Protein AF-A0A9P3PH08-F1 (afdb_monomer_lite)

Secondary structure (DSSP, 8-state):
-------EEPPPTT-SS--PEE---SSPPPPPPPPPPHHHHHHHHHHHHHHH-HHHHHHHHHHS-HHHHHHHHHHHHHEEE--SHHHHHHHHHHHHHHHHT--TTS--TT-SGGGG--EEEETT-----HHHHHHHHHHHHHHGGG-TT--EEEE-TTSBPPHHHHHHHHTSTTGGG--EEEEEE------S-GGG-HHHHHHHH-TT--EEEEE-----HHHHHHTTSSTTTTTS-SS-----------------------------PPPP-------------------------------PPP-PPPPP-PPPP----

pLDDT: mean 76.18, std 24.52, range [23.89, 98.69]

Structure (mmCIF, N/CA/C/O backbone):
data_AF-A0A9P3PH08-F1
#
_entry.id   AF-A0A9P3PH08-F1
#
loop_
_atom_site.group_PDB
_atom_site.id
_atom_site.type_symbol
_atom_site.label_atom_id
_atom_site.label_alt_id
_atom_site.label_comp_id
_atom_site.label_asym_id
_atom_site.label_entity_id
_atom_site.label_seq_id
_atom_site.pdbx_PDB_ins_code
_atom_site.Cartn_x
_atom_site.Cartn_y
_atom_site.Cartn_z
_atom_site.occupancy
_atom_site.B_iso_or_equiv
_atom_site.auth_seq_id
_atom_site.auth_comp_id
_atom_site.auth_asym_id
_atom_site.auth_atom_id
_atom_site.pdbx_PDB_model_num
ATOM 1 N N . MET A 1 1 ? -26.377 2.733 41.674 1.00 44.28 1 MET A N 1
ATOM 2 C CA . MET A 1 1 ? -27.626 3.521 41.602 1.00 44.28 1 MET A CA 1
ATOM 3 C C . MET A 1 1 ? -27.276 4.880 41.022 1.00 44.28 1 MET A C 1
ATOM 5 O O . MET A 1 1 ? -26.553 5.614 41.680 1.00 44.28 1 MET A O 1
ATOM 9 N N . SER A 1 2 ? -27.652 5.176 39.772 1.00 53.12 2 SER A N 1
ATOM 10 C CA . SER A 1 2 ? -27.389 6.500 39.189 1.00 53.12 2 SER A CA 1
ATOM 11 C C . SER A 1 2 ? -28.322 7.511 39.847 1.00 53.12 2 SER A C 1
ATOM 13 O O . SER A 1 2 ? -29.537 7.323 39.809 1.00 53.12 2 SER A O 1
ATOM 15 N N . SER A 1 3 ? -27.777 8.556 40.460 1.00 60.69 3 SER A N 1
ATOM 16 C CA . SER A 1 3 ? -28.563 9.666 40.990 1.00 60.69 3 SER A CA 1
ATOM 17 C C . SER A 1 3 ? -29.305 10.347 39.838 1.00 60.69 3 SER A C 1
ATOM 19 O O . SER A 1 3 ? -28.702 10.983 38.978 1.00 60.69 3 SER A O 1
ATOM 21 N N . SER A 1 4 ? -30.626 10.173 39.781 1.00 71.50 4 SER A N 1
ATOM 22 C CA . SER A 1 4 ? -31.485 10.863 38.821 1.00 71.50 4 SER A CA 1
ATOM 23 C C . SER A 1 4 ? -31.442 12.358 39.121 1.00 71.50 4 SER A C 1
ATOM 25 O O . SER A 1 4 ? -32.074 12.835 40.060 1.00 71.50 4 SER A O 1
ATOM 27 N N . GLN A 1 5 ? -30.639 13.096 38.361 1.00 81.25 5 GLN A N 1
ATOM 28 C CA . GLN A 1 5 ? -30.508 14.536 38.520 1.00 81.25 5 GLN A CA 1
ATOM 29 C C . GLN A 1 5 ? -31.825 15.185 38.071 1.00 81.25 5 GLN A C 1
ATOM 31 O O . GLN A 1 5 ? -32.183 15.140 36.895 1.00 81.25 5 GLN A O 1
ATOM 36 N N . SER A 1 6 ? -32.595 15.730 39.014 1.00 83.31 6 SER A N 1
ATOM 37 C CA . SER A 1 6 ? -33.868 16.386 38.716 1.00 83.31 6 SER A CA 1
ATOM 38 C C . SER A 1 6 ? -33.616 17.669 37.924 1.00 83.31 6 SER A C 1
ATOM 40 O O . SER A 1 6 ? -33.035 18.620 38.454 1.00 83.31 6 SER A O 1
ATOM 42 N N . ILE A 1 7 ? -34.056 17.711 36.668 1.00 83.94 7 ILE A N 1
ATOM 43 C CA . ILE A 1 7 ? -33.964 18.912 35.837 1.00 83.94 7 ILE A CA 1
ATOM 44 C C . ILE A 1 7 ? -35.182 19.790 36.140 1.00 83.94 7 ILE A C 1
ATOM 46 O O . ILE A 1 7 ? -36.321 19.438 35.828 1.00 83.94 7 ILE A O 1
ATOM 50 N N . LEU A 1 8 ? -34.938 20.935 36.777 1.00 88.94 8 LEU A N 1
ATOM 51 C CA . LEU A 1 8 ? -35.953 21.952 37.040 1.00 88.94 8 LEU A CA 1
ATOM 52 C C . LEU A 1 8 ? -35.881 23.014 35.944 1.00 88.94 8 LEU A C 1
ATOM 54 O O . LEU A 1 8 ? -34.854 23.674 35.790 1.00 88.94 8 LEU A O 1
ATOM 58 N N . LEU A 1 9 ? -36.973 23.203 35.204 1.00 86.06 9 LEU A N 1
ATOM 59 C CA . LEU A 1 9 ? -37.079 24.321 34.276 1.00 86.06 9 LEU A CA 1
ATOM 60 C C . LEU A 1 9 ? -37.291 25.614 35.064 1.00 86.06 9 LEU A C 1
ATOM 62 O O . LEU A 1 9 ? -38.230 25.727 35.860 1.00 86.06 9 LEU A O 1
ATOM 66 N N . SER A 1 10 ? -36.418 26.590 34.833 1.00 87.31 10 SER A N 1
ATOM 67 C CA . SER A 1 10 ? -36.565 27.942 35.355 1.00 87.31 10 SER A CA 1
ATOM 68 C C . SER A 1 10 ? -37.400 28.806 34.398 1.00 87.31 10 SER A C 1
ATOM 70 O O . SER A 1 10 ? -37.302 28.661 33.175 1.00 87.31 10 SER A O 1
ATOM 72 N N . PRO A 1 11 ? -38.236 29.717 34.927 1.00 86.38 11 PRO A N 1
ATOM 73 C CA . PRO A 1 11 ? -38.956 30.668 34.095 1.00 86.38 11 PRO A CA 1
ATOM 74 C C . PRO A 1 11 ? -37.976 31.638 33.424 1.00 86.38 11 PRO A C 1
ATOM 76 O O . PRO A 1 11 ? -36.900 31.929 33.952 1.00 86.38 11 PRO A O 1
ATOM 79 N N . ARG A 1 12 ? -38.363 32.171 32.259 1.00 83.88 12 ARG A N 1
ATOM 80 C CA . ARG A 1 12 ? -37.579 33.210 31.578 1.00 83.88 12 ARG A CA 1
ATOM 81 C C . ARG A 1 12 ? -37.502 34.478 32.444 1.00 83.88 12 ARG A C 1
ATOM 83 O O . ARG A 1 12 ? -38.463 34.770 33.165 1.00 83.88 12 ARG A O 1
ATOM 90 N N . PRO A 1 13 ? -36.411 35.259 32.352 1.00 84.06 13 PRO A N 1
ATOM 91 C CA . PRO A 1 13 ? -36.332 36.560 33.009 1.00 84.06 13 PRO A CA 1
ATOM 92 C C . PRO A 1 13 ? -37.551 37.422 32.639 1.00 84.06 13 PRO A C 1
ATOM 94 O O . PRO A 1 13 ? -37.938 37.460 31.472 1.00 84.06 13 PRO A O 1
ATOM 97 N N . TYR A 1 14 ? -38.156 38.086 33.631 1.00 86.31 14 TYR A N 1
ATOM 98 C CA . TYR A 1 14 ? -39.344 38.956 33.509 1.00 86.31 14 TYR A CA 1
ATOM 99 C C . TYR A 1 14 ? -40.705 38.273 33.274 1.00 86.31 14 TYR A C 1
ATOM 101 O O . TYR A 1 14 ? -41.688 38.953 32.970 1.00 86.31 14 TYR A O 1
ATOM 109 N N . ALA A 1 15 ? -40.820 36.954 33.457 1.00 83.69 15 ALA A N 1
ATOM 110 C CA . ALA A 1 15 ? -42.130 36.306 33.480 1.00 83.69 15 ALA A CA 1
ATOM 111 C C . ALA A 1 15 ? -42.983 36.852 34.646 1.00 83.69 15 ALA A C 1
ATOM 113 O O . ALA A 1 15 ? -42.588 36.753 35.806 1.00 83.69 15 ALA A O 1
ATOM 114 N N . ARG A 1 16 ? -44.168 37.406 34.342 1.00 83.69 16 ARG A N 1
ATOM 115 C CA . ARG A 1 16 ? -45.109 37.943 35.352 1.00 83.69 16 ARG A CA 1
ATOM 116 C C . ARG A 1 16 ? -45.586 36.891 36.361 1.00 83.69 16 ARG A C 1
ATOM 118 O O . ARG A 1 16 ? -45.989 37.250 37.460 1.00 83.69 16 ARG A O 1
ATOM 125 N N . PHE A 1 17 ? -45.511 35.613 35.994 1.00 77.38 17 PHE A N 1
ATOM 126 C CA . PHE A 1 17 ? -45.807 34.476 36.856 1.00 77.38 17 PHE A CA 1
ATOM 127 C C . PHE A 1 17 ? -44.597 33.542 36.863 1.00 77.38 17 PHE A C 1
ATOM 129 O O . PHE A 1 17 ? -44.165 33.071 35.808 1.00 77.38 17 PHE A O 1
ATOM 136 N N . SER A 1 18 ? -44.028 33.296 38.042 1.00 75.62 18 SER A N 1
ATOM 137 C CA . SER A 1 18 ? -42.892 32.396 38.217 1.00 75.62 18 SER A CA 1
ATOM 138 C C . SER A 1 18 ? -43.380 31.024 38.682 1.00 75.62 18 SER A C 1
ATOM 140 O O . SER A 1 18 ? -44.016 30.880 39.721 1.00 75.62 18 SER A O 1
ATOM 142 N N . GLY A 1 19 ? -43.081 29.994 37.894 1.00 80.44 19 GLY A N 1
ATOM 143 C CA . GLY A 1 19 ? -43.305 28.597 38.254 1.00 80.44 19 GLY A CA 1
ATOM 144 C C . GLY A 1 19 ? -42.057 27.783 37.940 1.00 80.44 19 GLY A C 1
ATOM 145 O O . GLY A 1 19 ? -41.415 28.015 36.916 1.00 80.44 19 GLY A O 1
ATOM 146 N N . LYS A 1 20 ? -41.696 26.850 38.825 1.00 81.12 20 LYS A N 1
ATOM 147 C CA . LYS A 1 20 ? -40.691 25.821 38.533 1.00 81.12 20 LYS A CA 1
ATOM 148 C C . LYS A 1 20 ? -41.433 24.597 38.022 1.00 81.12 20 LYS A C 1
ATOM 150 O O . LYS A 1 20 ? -42.243 24.032 38.751 1.00 81.12 20 LYS A O 1
ATOM 155 N N . LEU A 1 21 ? -41.168 24.202 36.784 1.00 84.12 21 LEU A N 1
ATOM 156 C CA . LEU A 1 21 ? -41.723 22.972 36.229 1.00 84.12 21 LEU A CA 1
ATOM 157 C C . LEU A 1 21 ? -40.676 21.869 36.370 1.00 84.12 21 LEU A C 1
ATOM 159 O O . LEU A 1 21 ? -39.540 22.021 35.914 1.00 84.12 21 LEU A O 1
ATOM 163 N N . LEU A 1 22 ? -41.050 20.772 37.029 1.00 85.88 22 LEU A N 1
ATOM 164 C CA . LEU A 1 22 ? -40.226 19.571 37.066 1.00 85.88 22 LEU A CA 1
ATOM 165 C C . LEU A 1 22 ? -40.338 18.882 35.710 1.00 85.88 22 LEU A C 1
ATOM 167 O O . LEU A 1 22 ? -41.430 18.484 35.304 1.00 85.88 22 LEU A O 1
ATOM 171 N N . LEU A 1 23 ? -39.213 18.740 35.012 1.00 82.62 23 LEU A N 1
ATOM 172 C CA . LEU A 1 23 ? -39.195 18.021 33.750 1.00 82.62 23 LEU A CA 1
ATOM 173 C C . LEU A 1 23 ? -39.172 16.522 34.054 1.00 82.62 23 LEU A C 1
ATOM 175 O O . LEU A 1 23 ? -38.124 15.947 34.343 1.00 82.62 23 LEU A O 1
ATOM 179 N N . LEU A 1 24 ? -40.355 15.908 34.053 1.00 84.25 24 LEU A N 1
ATOM 180 C CA . LEU A 1 24 ? -40.495 14.470 34.232 1.00 84.25 24 LEU A CA 1
ATOM 181 C C . LEU A 1 24 ? -40.203 13.785 32.886 1.00 84.25 24 LEU A C 1
ATOM 183 O O . LEU A 1 24 ? -40.919 14.055 31.917 1.00 84.25 24 LEU A O 1
ATOM 187 N N . PRO A 1 25 ? -39.178 12.923 32.771 1.00 80.12 25 PRO A N 1
ATOM 188 C CA . PRO A 1 25 ? -38.983 12.144 31.557 1.00 80.12 25 PRO A CA 1
ATOM 189 C C . PRO A 1 25 ? -40.195 11.224 31.368 1.00 80.12 25 PRO A C 1
ATOM 191 O O . PRO A 1 25 ? -40.421 10.307 32.152 1.00 80.12 25 PRO A O 1
ATOM 194 N N . LEU A 1 26 ? -40.999 11.501 30.338 1.00 83.81 26 LEU A N 1
ATOM 195 C CA . LEU A 1 26 ? -42.219 10.742 30.032 1.00 83.81 26 LEU A CA 1
ATOM 196 C C . LEU A 1 26 ? -41.917 9.333 29.501 1.00 83.81 26 LEU A C 1
ATOM 198 O O . LEU A 1 26 ? -42.788 8.468 29.507 1.00 83.81 26 LEU A O 1
ATOM 202 N N . LEU A 1 27 ? -40.685 9.109 29.041 1.00 82.12 27 LEU A N 1
ATOM 203 C CA . LEU A 1 27 ? -40.205 7.829 28.542 1.00 82.12 27 LEU A CA 1
ATOM 204 C C . LEU A 1 27 ? -39.151 7.264 29.502 1.00 82.12 27 LEU A C 1
ATOM 206 O O . LEU A 1 27 ? -38.332 8.029 30.024 1.00 82.12 27 LEU A O 1
ATOM 210 N N . PRO A 1 28 ? -39.132 5.936 29.725 1.00 84.06 28 PRO A N 1
ATOM 211 C CA . PRO A 1 28 ? -38.052 5.304 30.467 1.00 84.06 28 PRO A CA 1
ATOM 212 C C . PRO A 1 28 ? -36.716 5.637 29.803 1.00 84.06 28 PRO A C 1
ATOM 214 O O . PRO A 1 28 ? -36.626 5.701 28.575 1.00 84.06 28 PRO A O 1
ATOM 217 N N . ALA A 1 29 ? -35.677 5.839 30.617 1.00 82.12 29 ALA A N 1
ATOM 218 C CA . ALA A 1 29 ? -34.341 6.089 30.095 1.00 82.12 29 ALA A CA 1
ATOM 219 C C . ALA A 1 29 ? -33.977 4.967 29.104 1.00 82.12 29 ALA A C 1
ATOM 221 O O . ALA A 1 29 ? -34.084 3.787 29.471 1.00 82.12 29 ALA A O 1
ATOM 222 N N . PRO A 1 30 ? -33.598 5.298 27.855 1.00 83.38 30 PRO A N 1
ATOM 223 C CA . PRO A 1 30 ? -33.243 4.283 26.880 1.00 83.38 30 PRO A CA 1
ATOM 224 C C . PRO A 1 30 ? -32.105 3.447 27.459 1.00 83.38 30 PRO A C 1
ATOM 226 O O . PRO A 1 30 ? -31.090 3.980 27.913 1.00 83.38 30 PRO A O 1
ATOM 229 N N . LYS A 1 31 ? -32.295 2.123 27.491 1.00 88.19 31 LYS A N 1
ATOM 230 C CA . LYS A 1 31 ? -31.230 1.214 27.916 1.00 88.19 31 LYS A CA 1
ATOM 231 C C . LYS A 1 31 ? -30.055 1.416 26.956 1.00 88.19 31 LYS A C 1
ATOM 233 O O . LYS A 1 31 ? -30.292 1.397 25.745 1.00 88.19 31 LYS A O 1
ATOM 238 N N . PRO A 1 32 ? -28.821 1.607 27.454 1.00 85.38 32 PRO A N 1
ATOM 239 C CA . PRO A 1 32 ? -27.671 1.705 26.570 1.00 85.38 32 PRO A CA 1
ATOM 240 C C . PRO A 1 32 ? -27.626 0.446 25.704 1.00 85.38 32 PRO A C 1
ATOM 242 O O . PRO A 1 32 ? -27.765 -0.672 26.212 1.00 85.38 32 PRO A O 1
ATOM 245 N N . LEU A 1 33 ? -27.496 0.636 24.390 1.00 86.75 33 LEU A N 1
ATOM 246 C CA . LEU A 1 33 ? -27.350 -0.480 23.468 1.00 86.75 33 LEU A CA 1
ATOM 247 C C . LEU A 1 33 ? -26.099 -1.263 23.869 1.00 86.75 33 LEU A C 1
ATOM 249 O O . LEU A 1 33 ? -25.054 -0.676 24.157 1.00 86.75 33 LEU A O 1
ATOM 253 N N . LYS A 1 34 ? -26.212 -2.593 23.911 1.00 90.38 34 LYS A N 1
ATOM 254 C CA . LYS A 1 34 ? -25.038 -3.446 24.099 1.00 90.38 34 LYS A CA 1
ATOM 255 C C . LYS A 1 34 ? -24.097 -3.193 22.925 1.00 90.38 34 LYS A C 1
ATOM 257 O O . LYS A 1 34 ? -24.531 -3.255 21.776 1.00 90.38 34 LYS A O 1
ATOM 262 N N . SER A 1 35 ? -22.837 -2.884 23.212 1.00 91.06 35 SER A N 1
ATOM 263 C CA . SER A 1 35 ? -21.826 -2.718 22.172 1.00 91.06 35 SER A CA 1
ATOM 264 C C . SER A 1 35 ? -21.679 -4.023 21.397 1.00 91.06 35 SER A C 1
ATOM 266 O O . SER A 1 35 ? -21.542 -5.086 22.009 1.00 91.06 35 SER A O 1
ATOM 268 N N . LEU A 1 36 ? -21.702 -3.945 20.067 1.00 94.12 36 LEU A N 1
ATOM 269 C CA . LEU A 1 36 ? -21.363 -5.095 19.233 1.00 94.12 36 LEU A CA 1
ATOM 270 C C . LEU A 1 36 ? -19.884 -5.477 19.446 1.00 94.12 36 LEU A C 1
ATOM 272 O O . LEU A 1 36 ? -19.070 -4.580 19.696 1.00 94.12 36 LEU A O 1
ATOM 276 N N . PRO A 1 37 ? -19.535 -6.772 19.347 1.00 95.81 37 PRO A N 1
ATOM 277 C CA . PRO A 1 37 ? -18.145 -7.227 19.350 1.00 95.81 37 PRO A CA 1
ATOM 278 C C . PRO A 1 37 ? -17.315 -6.587 18.225 1.00 95.81 37 PRO A C 1
ATOM 280 O O . PRO A 1 37 ? -17.855 -6.205 17.182 1.00 95.81 37 PRO A O 1
ATOM 283 N N . SER A 1 38 ? -16.000 -6.476 18.426 1.00 93.69 38 SER A N 1
ATOM 284 C CA . SER A 1 38 ? -15.059 -5.873 17.468 1.00 93.69 38 SER A CA 1
ATOM 285 C C . SER A 1 38 ? -15.034 -6.586 16.121 1.00 93.69 38 SER A C 1
ATOM 287 O O . SER A 1 38 ? -14.859 -5.946 15.088 1.00 93.69 38 SER A O 1
ATOM 289 N N . GLU A 1 39 ? -15.252 -7.896 16.129 1.00 95.94 39 GLU A N 1
ATOM 290 C CA . GLU A 1 39 ? -15.220 -8.765 14.956 1.00 95.94 39 GLU A CA 1
ATOM 291 C C . GLU A 1 39 ? -16.374 -8.405 14.016 1.00 95.94 39 GLU A C 1
ATOM 293 O O . GLU A 1 39 ? -16.174 -8.182 12.824 1.00 95.94 39 GLU A O 1
ATOM 298 N N . ILE A 1 40 ? -17.566 -8.192 14.579 1.00 97.19 40 ILE A N 1
ATOM 299 C CA . ILE A 1 40 ? -18.744 -7.767 13.817 1.00 97.19 40 ILE A CA 1
ATOM 300 C C . ILE A 1 40 ? -18.518 -6.375 13.220 1.00 97.19 40 ILE A C 1
ATOM 302 O O . ILE A 1 40 ? -18.843 -6.131 12.061 1.00 97.19 40 ILE A O 1
ATOM 306 N N . TRP A 1 41 ? -17.907 -5.458 13.977 1.00 96.00 41 TRP A N 1
ATOM 307 C CA . TRP A 1 41 ? -17.550 -4.145 13.437 1.00 96.00 41 TRP A CA 1
ATOM 308 C C . TRP A 1 41 ? -16.515 -4.232 12.319 1.00 96.00 41 TRP A C 1
ATOM 310 O O . TRP A 1 41 ? -16.643 -3.495 11.345 1.00 96.00 41 TRP A O 1
ATOM 320 N N . SER A 1 42 ? -15.525 -5.123 12.418 1.00 96.38 42 SER A N 1
ATOM 321 C CA . SER A 1 42 ? -14.545 -5.312 11.345 1.00 96.38 42 SER A CA 1
ATOM 322 C C . SER A 1 42 ? -15.189 -5.798 10.050 1.00 96.38 42 SER A C 1
ATOM 324 O O . SER A 1 42 ? -14.850 -5.283 8.988 1.00 96.38 42 SER A O 1
ATOM 326 N N . GLU A 1 43 ? -16.168 -6.702 10.132 1.00 97.50 43 GLU A N 1
ATOM 327 C CA . GLU A 1 43 ? -16.901 -7.203 8.966 1.00 97.50 43 GLU A CA 1
ATOM 328 C C . GLU A 1 43 ? -17.759 -6.104 8.335 1.00 97.50 43 GLU A C 1
ATOM 330 O O . GLU A 1 43 ? -17.718 -5.897 7.122 1.00 97.50 43 GLU A O 1
ATOM 335 N N . ILE A 1 44 ? -18.480 -5.338 9.163 1.00 96.88 44 ILE A N 1
ATOM 336 C CA . ILE A 1 44 ? -19.280 -4.196 8.703 1.00 96.88 44 ILE A CA 1
ATOM 337 C C . ILE A 1 44 ? -18.383 -3.158 8.020 1.00 96.88 44 ILE A C 1
ATOM 339 O O . ILE A 1 44 ? -18.704 -2.681 6.934 1.00 96.88 44 ILE A O 1
ATOM 343 N N . ILE A 1 45 ? -17.248 -2.809 8.631 1.00 96.50 45 ILE A N 1
ATOM 344 C CA . ILE A 1 45 ? -16.317 -1.824 8.073 1.00 96.50 45 ILE A CA 1
ATOM 345 C C . ILE A 1 45 ? -15.705 -2.339 6.769 1.00 96.50 45 ILE A C 1
ATOM 347 O O . ILE A 1 45 ? -15.645 -1.586 5.800 1.00 96.50 45 ILE A O 1
ATOM 351 N N . ALA A 1 46 ? -15.284 -3.604 6.714 1.00 96.50 46 ALA A N 1
ATOM 352 C CA . ALA A 1 46 ? -14.752 -4.209 5.498 1.00 96.50 46 ALA A CA 1
ATOM 353 C C . ALA A 1 46 ? -15.781 -4.173 4.358 1.00 96.50 46 ALA A C 1
ATOM 355 O O . ALA A 1 46 ? -15.437 -3.804 3.236 1.00 96.50 46 ALA A O 1
ATOM 356 N N . TYR A 1 47 ? -17.049 -4.469 4.656 1.00 97.19 47 TYR A N 1
ATOM 357 C CA . TYR A 1 47 ? -18.137 -4.374 3.687 1.00 97.19 47 TYR A CA 1
ATOM 358 C C . TYR A 1 47 ? -18.336 -2.941 3.168 1.00 97.19 47 TYR A C 1
ATOM 360 O O . TYR A 1 47 ? -18.437 -2.740 1.960 1.00 97.19 47 TYR A O 1
ATOM 368 N N . VAL A 1 48 ? -18.331 -1.937 4.054 1.00 96.56 48 VAL A N 1
ATOM 369 C CA . VAL A 1 48 ? -18.452 -0.516 3.669 1.00 96.56 48 VAL A CA 1
ATOM 370 C C . VAL A 1 48 ? -17.261 -0.059 2.819 1.00 96.56 48 VAL A C 1
ATOM 372 O O . VAL A 1 48 ? -17.435 0.640 1.823 1.00 96.56 48 VAL A O 1
ATOM 375 N N . LEU A 1 49 ? -16.041 -0.469 3.178 1.00 95.06 49 LEU A N 1
ATOM 376 C CA . LEU A 1 49 ? -14.840 -0.154 2.399 1.00 95.06 49 LEU A CA 1
ATOM 377 C C . LEU A 1 49 ? -14.874 -0.802 1.010 1.00 95.06 49 LEU A C 1
ATOM 379 O O . LEU A 1 49 ? -14.379 -0.201 0.060 1.00 95.06 49 LEU A O 1
ATOM 383 N N . LEU A 1 50 ? -15.463 -1.994 0.888 1.00 94.44 50 LEU A N 1
ATOM 384 C CA . LEU A 1 50 ? -15.637 -2.682 -0.388 1.00 94.44 50 LEU A CA 1
ATOM 385 C C . LEU A 1 50 ? -16.708 -2.015 -1.266 1.00 94.44 50 LEU A C 1
ATOM 387 O O . LEU A 1 50 ? -16.518 -1.920 -2.475 1.00 94.44 50 LEU A O 1
ATOM 391 N N . SER A 1 51 ? -17.817 -1.553 -0.681 1.00 96.25 51 SER A N 1
ATOM 392 C CA . SER A 1 51 ? -18.933 -0.966 -1.434 1.00 96.25 51 SER A CA 1
ATOM 393 C C . SER A 1 51 ? -18.680 0.479 -1.871 1.00 96.25 51 SER A C 1
ATOM 395 O O . SER A 1 51 ? -18.966 0.833 -3.012 1.00 96.25 51 SER A O 1
ATOM 397 N N . GLU A 1 52 ? -18.136 1.317 -0.986 1.00 94.56 52 GLU A N 1
ATOM 398 C CA . GLU A 1 52 ? -17.897 2.745 -1.252 1.00 94.56 52 GLU A CA 1
ATOM 399 C C . GLU A 1 52 ? -16.466 3.035 -1.728 1.00 94.56 52 GLU A C 1
ATOM 401 O O . GLU A 1 52 ? -16.177 4.098 -2.285 1.00 94.56 52 GLU A O 1
ATOM 406 N N . GLY A 1 53 ? -15.552 2.092 -1.508 1.00 91.38 53 GLY A N 1
ATOM 407 C CA . GLY A 1 53 ? -14.129 2.254 -1.752 1.00 91.38 53 GLY A CA 1
ATOM 408 C C . GLY A 1 53 ? -13.401 2.952 -0.591 1.00 91.38 53 GLY A C 1
ATOM 409 O O . GLY A 1 53 ? -13.931 3.860 0.065 1.00 91.38 53 GLY A O 1
ATOM 410 N N . PRO A 1 54 ? -12.119 2.615 -0.357 1.00 90.12 54 PRO A N 1
ATOM 411 C CA . PRO A 1 54 ? -11.364 3.116 0.790 1.00 90.12 54 PRO A CA 1
ATOM 412 C C . PRO A 1 54 ? -11.182 4.638 0.774 1.00 90.12 54 PRO A C 1
ATOM 414 O O . PRO A 1 54 ? -11.112 5.267 1.827 1.00 90.12 54 PRO A O 1
ATOM 417 N N . ARG A 1 55 ? -11.146 5.271 -0.406 1.00 87.81 55 ARG A N 1
ATOM 418 C CA . ARG A 1 55 ? -10.960 6.728 -0.520 1.00 87.81 55 ARG A CA 1
ATOM 419 C C . ARG A 1 55 ? -12.152 7.534 -0.012 1.00 87.81 55 ARG A C 1
ATOM 421 O O . ARG A 1 55 ? -11.935 8.590 0.577 1.00 87.81 55 ARG A O 1
ATOM 428 N N . ALA A 1 56 ? -13.373 7.061 -0.254 1.00 92.50 56 ALA A N 1
ATOM 429 C CA . ALA A 1 56 ? -14.588 7.755 0.159 1.00 92.50 56 ALA A CA 1
ATOM 430 C C . ALA A 1 56 ? -14.896 7.487 1.640 1.00 92.50 56 ALA A C 1
ATOM 432 O O . ALA A 1 56 ? -15.138 8.425 2.402 1.00 92.50 56 ALA A O 1
ATOM 433 N N . ALA A 1 57 ? -14.790 6.224 2.063 1.00 94.31 57 ALA A N 1
ATOM 434 C CA . ALA A 1 57 ? -15.241 5.791 3.382 1.00 94.31 57 ALA A CA 1
ATOM 435 C C . ALA A 1 57 ? -14.207 5.971 4.511 1.00 94.31 57 ALA A C 1
ATOM 437 O O . ALA A 1 57 ? -14.592 6.191 5.662 1.00 94.31 57 ALA A O 1
ATOM 438 N N . ALA A 1 58 ? -12.894 5.927 4.237 1.00 92.62 58 ALA A N 1
ATOM 439 C CA . ALA A 1 58 ? -11.886 5.926 5.307 1.00 92.62 58 ALA A CA 1
ATOM 440 C C . ALA A 1 58 ? -11.922 7.189 6.182 1.00 92.62 58 ALA A C 1
ATOM 442 O O . ALA A 1 58 ? -11.832 7.108 7.404 1.00 92.62 58 ALA A O 1
ATOM 443 N N . GLY A 1 59 ? -12.059 8.370 5.573 1.00 92.38 59 GLY A N 1
ATOM 444 C CA . GLY A 1 59 ? -12.055 9.643 6.300 1.00 92.38 59 GLY A CA 1
ATOM 445 C C . GLY A 1 59 ? -13.166 9.737 7.355 1.00 92.38 59 GLY A C 1
ATOM 446 O O . GLY A 1 59 ? -12.856 9.996 8.521 1.00 92.38 59 GLY A O 1
ATOM 447 N N . PRO A 1 60 ? -14.440 9.530 6.975 1.00 95.94 60 PRO A N 1
ATOM 4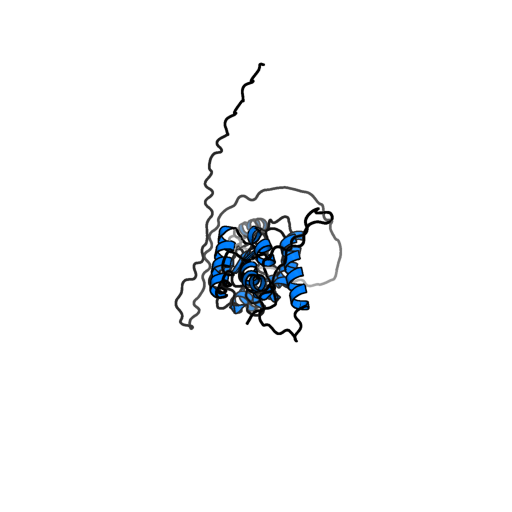48 C CA . PRO A 1 60 ? -15.556 9.471 7.914 1.00 95.94 60 PRO A CA 1
ATOM 449 C C . PRO A 1 60 ? -15.385 8.393 8.990 1.00 95.94 60 PRO A C 1
ATOM 451 O O . PRO A 1 60 ? -15.514 8.710 10.171 1.00 95.94 60 PRO A O 1
ATOM 454 N N . LEU A 1 61 ? -15.023 7.161 8.608 1.00 94.00 61 LEU A N 1
ATOM 455 C CA . LEU A 1 61 ? -14.890 6.030 9.538 1.00 94.00 61 LEU A CA 1
ATOM 456 C C . LEU A 1 61 ? -13.862 6.297 10.643 1.00 94.00 61 LEU A C 1
ATOM 458 O O . LEU A 1 61 ? -14.121 6.044 11.819 1.00 94.00 61 LEU A O 1
ATOM 462 N N . LEU A 1 62 ? -12.717 6.879 10.284 1.00 93.00 62 LEU A N 1
ATOM 463 C CA . LEU A 1 62 ? -11.642 7.171 11.232 1.00 93.00 62 LEU A CA 1
ATOM 464 C C . LEU A 1 62 ? -11.970 8.323 12.200 1.00 93.00 62 LEU A C 1
ATOM 466 O O . LEU A 1 62 ? -11.247 8.493 13.182 1.00 93.00 62 LEU A O 1
ATOM 470 N N . ARG A 1 63 ? -13.034 9.104 11.953 1.00 95.38 63 ARG A N 1
ATOM 471 C CA . ARG A 1 63 ? -13.454 10.253 12.780 1.00 95.38 63 ARG A CA 1
ATOM 472 C C . ARG A 1 63 ? -14.595 9.948 13.756 1.00 95.38 63 ARG A C 1
ATOM 474 O O . ARG A 1 63 ? -14.911 10.819 14.561 1.00 95.38 63 ARG A O 1
ATOM 481 N N . ILE A 1 64 ? -15.205 8.760 13.699 1.00 94.44 64 ILE A N 1
ATOM 482 C CA . ILE A 1 64 ? -16.377 8.413 14.524 1.00 94.44 64 ILE A CA 1
ATOM 483 C C . ILE A 1 64 ? -16.008 8.388 16.011 1.00 94.44 64 ILE A C 1
ATOM 485 O O . ILE A 1 64 ? -16.519 9.175 16.805 1.00 94.44 64 ILE A O 1
ATOM 489 N N . CYS A 1 65 ? -15.123 7.471 16.404 1.00 93.12 65 CYS A N 1
ATOM 490 C CA . CYS A 1 65 ? -14.614 7.362 17.767 1.00 93.12 65 CYS A CA 1
ATOM 491 C C . CYS A 1 65 ? -13.312 6.550 17.790 1.00 93.12 65 CYS A C 1
ATOM 493 O O . CYS A 1 65 ? -13.001 5.835 16.839 1.00 93.12 65 CYS A O 1
ATOM 495 N N . LYS A 1 66 ? -12.571 6.617 18.904 1.00 91.00 66 LYS A N 1
ATOM 496 C CA . LYS A 1 66 ? -11.259 5.963 19.045 1.00 91.00 66 LYS A CA 1
ATOM 497 C C . LYS A 1 66 ? -11.298 4.450 18.776 1.00 91.00 66 LYS A C 1
ATOM 499 O O . LYS A 1 66 ? -10.440 3.949 18.062 1.00 91.00 66 LYS A O 1
ATOM 504 N N . GLY A 1 67 ? -12.297 3.741 19.308 1.00 90.50 67 GLY A N 1
ATOM 505 C CA . GLY A 1 67 ? -12.427 2.293 19.098 1.00 90.50 67 GLY A CA 1
ATOM 506 C C . GLY A 1 67 ? -12.691 1.930 17.634 1.00 90.50 67 GLY A C 1
ATOM 507 O O . GLY A 1 67 ? -12.134 0.966 17.124 1.00 90.50 67 GLY A O 1
ATOM 508 N N . PHE A 1 68 ? -13.467 2.752 16.919 1.00 91.69 68 PHE A N 1
ATOM 509 C CA . PHE A 1 68 ? -13.660 2.584 15.477 1.00 91.69 68 PHE A CA 1
ATOM 510 C C . PHE A 1 68 ? -12.373 2.835 14.705 1.00 91.69 68 PHE A C 1
ATOM 512 O O . PHE A 1 68 ? -12.070 2.085 13.786 1.00 91.69 68 PHE A O 1
ATOM 519 N N . THR A 1 69 ? -11.597 3.851 15.087 1.00 92.25 69 THR A N 1
ATOM 520 C CA . THR A 1 69 ? -10.285 4.099 14.486 1.00 92.25 69 THR A CA 1
ATOM 521 C C . THR A 1 69 ? -9.377 2.876 14.640 1.00 92.25 69 THR A C 1
ATOM 523 O O . THR A 1 69 ? -8.745 2.476 13.671 1.00 92.25 69 THR A O 1
ATOM 526 N N . GLU A 1 70 ? -9.340 2.246 15.816 1.00 91.50 70 GLU A N 1
ATOM 527 C CA . GLU A 1 70 ? -8.502 1.065 16.076 1.00 91.50 70 GLU A CA 1
ATOM 528 C C . GLU A 1 70 ? -8.875 -0.143 15.195 1.00 91.50 70 GLU A C 1
ATOM 530 O O . GLU A 1 70 ? -7.984 -0.858 14.741 1.00 91.50 70 GLU A O 1
ATOM 535 N N . ILE A 1 71 ? -10.164 -0.334 14.891 1.00 93.81 71 ILE A N 1
ATOM 536 C CA . ILE A 1 71 ? -10.652 -1.434 14.038 1.00 93.81 71 ILE A CA 1
ATOM 537 C C . ILE A 1 71 ? -10.529 -1.092 12.544 1.00 93.81 71 ILE A C 1
ATOM 539 O O . ILE A 1 71 ? -10.124 -1.927 11.737 1.00 93.81 71 ILE A O 1
ATOM 543 N N . ALA A 1 72 ? -10.878 0.136 12.156 1.00 94.50 72 ALA A N 1
ATOM 544 C CA . ALA A 1 72 ? -10.953 0.546 10.757 1.00 94.50 72 ALA A CA 1
ATOM 545 C C . ALA A 1 72 ? -9.576 0.755 10.126 1.00 94.50 72 ALA A C 1
ATOM 547 O O . ALA A 1 72 ? -9.391 0.494 8.941 1.00 94.50 72 ALA A O 1
ATOM 548 N N . LEU A 1 73 ? -8.606 1.254 10.890 1.00 92.56 73 LEU A N 1
ATOM 549 C CA . LEU A 1 73 ? -7.334 1.696 10.333 1.00 92.56 73 LEU A CA 1
ATOM 550 C C . LEU A 1 73 ? -6.511 0.541 9.717 1.00 92.56 73 LEU A C 1
ATOM 552 O O . LEU A 1 73 ? -6.053 0.719 8.588 1.00 92.56 73 LEU A O 1
ATOM 556 N N . PRO A 1 74 ? -6.413 -0.660 10.325 1.00 94.56 74 PRO A N 1
ATOM 557 C CA . PRO A 1 74 ? -5.834 -1.829 9.659 1.00 94.56 74 PRO A CA 1
ATOM 558 C C . PRO A 1 74 ? -6.523 -2.181 8.335 1.00 94.56 74 PRO A C 1
ATOM 560 O O . PRO A 1 74 ? -5.845 -2.449 7.348 1.00 94.56 74 PRO A O 1
ATOM 563 N N . LEU A 1 75 ? -7.859 -2.126 8.287 1.00 95.75 75 LEU A N 1
ATOM 564 C CA . LEU A 1 75 ? -8.641 -2.455 7.089 1.00 95.75 75 LEU A CA 1
ATOM 565 C C . LEU A 1 75 ? -8.434 -1.428 5.969 1.00 95.75 75 LEU A C 1
ATOM 567 O O . LEU A 1 75 ? -8.298 -1.796 4.807 1.00 95.75 75 LEU A O 1
ATOM 571 N N . VAL A 1 76 ? -8.342 -0.142 6.317 1.00 94.69 76 VAL A N 1
ATOM 572 C CA . VAL A 1 76 ? -8.068 0.945 5.363 1.00 94.69 76 VAL A CA 1
ATOM 573 C C . VAL A 1 76 ? -6.673 0.817 4.746 1.00 94.69 76 VAL A C 1
ATOM 575 O O . VAL A 1 76 ? -6.495 1.132 3.572 1.00 94.69 76 VAL A O 1
ATOM 578 N N . TYR A 1 77 ? -5.681 0.379 5.524 1.00 95.38 77 TYR A N 1
ATOM 579 C CA . TYR A 1 77 ? -4.303 0.216 5.053 1.00 95.38 77 TYR A CA 1
ATOM 580 C C . TYR A 1 77 ? -4.022 -1.157 4.428 1.00 95.38 77 TYR A C 1
ATOM 582 O O . TYR A 1 77 ? -2.966 -1.321 3.823 1.00 95.38 77 TYR A O 1
ATOM 590 N N . ALA A 1 78 ? -4.941 -2.123 4.535 1.00 96.50 78 ALA A N 1
ATOM 591 C CA . ALA A 1 78 ? -4.748 -3.478 4.021 1.00 96.50 78 ALA A CA 1
ATOM 592 C C . ALA A 1 78 ? -4.521 -3.516 2.504 1.00 96.50 78 ALA A C 1
ATOM 594 O O . ALA A 1 78 ? -3.646 -4.248 2.038 1.00 96.50 78 ALA A O 1
ATOM 595 N N . ALA A 1 79 ? -5.263 -2.699 1.752 1.00 96.19 79 ALA A N 1
ATOM 596 C CA . ALA A 1 79 ? -5.156 -2.589 0.302 1.00 96.19 79 ALA A CA 1
ATOM 597 C C . ALA A 1 79 ? -4.998 -1.123 -0.118 1.00 96.19 79 ALA A C 1
ATOM 599 O O . ALA A 1 79 ? -5.920 -0.317 0.015 1.00 96.19 79 ALA A O 1
ATOM 600 N N . VAL A 1 80 ? -3.810 -0.768 -0.613 1.00 96.56 80 VAL A N 1
ATOM 601 C CA . VAL A 1 80 ? -3.442 0.614 -0.932 1.00 96.56 80 VAL A CA 1
ATOM 602 C C . VAL A 1 80 ? -3.257 0.782 -2.439 1.00 96.56 80 VAL A C 1
ATOM 604 O O . VAL A 1 80 ? -2.358 0.188 -3.027 1.00 96.56 80 VAL A O 1
ATOM 607 N N . GLU A 1 81 ? -4.065 1.656 -3.044 1.00 96.75 81 GLU A N 1
ATOM 608 C CA . GLU A 1 81 ? -3.958 2.048 -4.458 1.00 96.75 81 GLU A CA 1
ATOM 609 C C . GLU A 1 81 ? -3.373 3.462 -4.611 1.00 96.75 81 GLU A C 1
ATOM 611 O O . GLU A 1 81 ? -3.984 4.451 -4.171 1.00 96.75 81 GLU A O 1
ATOM 616 N N . LEU A 1 82 ? -2.234 3.587 -5.303 1.00 97.31 82 LEU A N 1
ATOM 617 C CA . LEU A 1 82 ? -1.490 4.849 -5.442 1.00 97.31 82 LEU A CA 1
ATOM 618 C C . LEU A 1 82 ? -1.296 5.219 -6.927 1.00 97.31 82 LEU A C 1
ATOM 620 O O . LEU A 1 82 ? -0.304 4.839 -7.541 1.00 97.31 82 LEU A O 1
ATOM 624 N N . PRO A 1 83 ? -2.212 6.008 -7.523 1.00 96.81 83 PRO A N 1
ATOM 625 C CA . PRO A 1 83 ? -2.237 6.286 -8.961 1.00 96.81 83 PRO A CA 1
ATOM 626 C C . PRO A 1 83 ? -1.221 7.352 -9.382 1.00 96.81 83 PRO A C 1
ATOM 628 O O . PRO A 1 83 ? -1.053 7.621 -10.566 1.00 96.81 83 PRO A O 1
ATOM 631 N N . THR A 1 84 ? -0.570 8.020 -8.426 1.00 97.75 84 THR A N 1
ATOM 632 C CA . THR A 1 84 ? 0.391 9.090 -8.712 1.00 97.75 84 THR A CA 1
ATOM 633 C C . THR A 1 84 ? 1.674 8.902 -7.919 1.00 97.75 84 THR A C 1
ATOM 635 O O . THR A 1 84 ? 1.652 8.483 -6.756 1.00 97.75 84 THR A O 1
ATOM 638 N N . ILE A 1 85 ? 2.795 9.313 -8.510 1.00 97.94 85 ILE A N 1
ATOM 639 C CA . ILE A 1 85 ? 4.100 9.293 -7.841 1.00 97.94 85 ILE A CA 1
ATOM 640 C C . ILE A 1 85 ? 4.106 10.142 -6.559 1.00 97.94 85 ILE A C 1
ATOM 642 O O . ILE A 1 85 ? 4.638 9.724 -5.536 1.00 97.94 85 ILE A O 1
ATOM 646 N N . VAL A 1 86 ? 3.406 11.282 -6.563 1.00 98.06 86 VAL A N 1
ATOM 647 C CA . VAL A 1 86 ? 3.285 12.170 -5.395 1.00 98.06 86 VAL A CA 1
ATOM 648 C C . VAL A 1 86 ? 2.525 11.487 -4.254 1.00 98.06 86 VAL A C 1
ATOM 650 O O . VAL A 1 86 ? 2.873 11.658 -3.085 1.00 98.06 86 VAL A O 1
ATOM 653 N N . SER A 1 87 ? 1.481 10.705 -4.560 1.00 97.25 87 SER A N 1
ATOM 654 C CA . SER A 1 87 ? 0.781 9.917 -3.537 1.00 97.25 87 SER A CA 1
ATOM 655 C C . SER A 1 87 ? 1.658 8.807 -2.960 1.00 97.25 87 SER A C 1
ATOM 657 O O . SER A 1 87 ? 1.614 8.594 -1.750 1.00 97.25 87 SER A O 1
ATOM 659 N N . LEU A 1 88 ? 2.489 8.167 -3.792 1.00 98.19 88 LEU A N 1
ATOM 660 C CA . LEU A 1 88 ? 3.446 7.148 -3.362 1.00 98.19 88 LEU A CA 1
ATOM 661 C C . LEU A 1 88 ? 4.522 7.724 -2.438 1.00 98.19 88 LEU A C 1
ATOM 663 O O . LEU A 1 88 ? 4.784 7.169 -1.373 1.00 98.19 88 LEU A O 1
ATOM 667 N N . GLU A 1 89 ? 5.080 8.881 -2.786 1.00 98.25 89 GLU A N 1
ATOM 668 C CA . GLU A 1 89 ? 6.058 9.578 -1.952 1.00 98.25 89 GLU A CA 1
ATOM 669 C C . GLU A 1 89 ? 5.463 9.990 -0.598 1.00 98.25 89 GLU A C 1
ATOM 671 O O . GLU A 1 89 ? 6.022 9.683 0.454 1.00 98.25 89 GLU A O 1
ATOM 676 N N . LYS A 1 90 ? 4.280 10.623 -0.597 1.00 97.62 90 LYS A N 1
ATOM 677 C CA . LYS A 1 90 ? 3.580 10.995 0.645 1.00 97.62 90 LYS A CA 1
ATOM 678 C C . LYS A 1 90 ? 3.260 9.777 1.504 1.00 97.62 90 LYS A C 1
ATOM 680 O O . LYS A 1 90 ? 3.310 9.862 2.730 1.00 97.62 90 LYS A O 1
ATOM 685 N N . PHE A 1 91 ? 2.898 8.662 0.876 1.00 97.06 91 PHE A N 1
ATOM 686 C CA . PHE A 1 91 ? 2.646 7.408 1.569 1.00 97.06 91 PHE A CA 1
ATOM 687 C C . PHE A 1 91 ? 3.920 6.886 2.240 1.00 97.06 91 PHE A C 1
ATOM 689 O O . PHE A 1 91 ? 3.913 6.672 3.452 1.00 97.06 91 PHE A O 1
ATOM 696 N N . GLN A 1 92 ? 5.029 6.800 1.502 1.00 97.75 92 GLN A N 1
ATOM 697 C CA . GLN A 1 92 ? 6.330 6.391 2.036 1.00 97.75 92 GLN A CA 1
ATOM 698 C C . GLN A 1 92 ? 6.780 7.287 3.197 1.00 97.75 92 GLN A C 1
ATOM 700 O O . GLN A 1 92 ? 7.145 6.775 4.255 1.00 97.75 92 GLN A O 1
ATOM 705 N N . GLN A 1 93 ? 6.687 8.611 3.051 1.00 97.19 93 GLN A N 1
ATOM 706 C CA . GLN A 1 93 ? 7.047 9.560 4.108 1.00 97.19 93 GLN A CA 1
ATOM 707 C C . GLN A 1 93 ? 6.191 9.363 5.365 1.00 97.19 93 GLN A C 1
ATOM 709 O O . GLN A 1 93 ? 6.710 9.381 6.479 1.00 97.19 93 GLN A O 1
ATOM 714 N N . ARG A 1 94 ? 4.880 9.137 5.211 1.00 94.62 94 ARG A N 1
ATOM 715 C CA . ARG A 1 94 ? 3.979 8.871 6.343 1.00 94.62 94 ARG A CA 1
ATOM 716 C C . ARG A 1 94 ? 4.328 7.577 7.062 1.00 94.62 94 ARG A C 1
ATOM 718 O O . ARG A 1 94 ? 4.347 7.582 8.290 1.00 94.62 94 ARG A O 1
ATOM 725 N N . LEU A 1 95 ? 4.604 6.501 6.324 1.00 94.69 95 LEU A N 1
ATOM 726 C CA . LEU A 1 95 ? 5.030 5.238 6.925 1.00 94.69 95 LEU A CA 1
ATOM 727 C C . LEU A 1 95 ? 6.349 5.411 7.673 1.00 94.69 95 LEU A C 1
ATOM 729 O O . LEU A 1 95 ? 6.457 4.987 8.815 1.00 94.69 95 LEU A O 1
ATOM 733 N N . HIS A 1 96 ? 7.308 6.114 7.075 1.00 94.75 96 HIS A N 1
ATOM 734 C CA . HIS A 1 96 ? 8.598 6.373 7.699 1.00 94.75 96 HIS A CA 1
ATOM 735 C C . HIS A 1 96 ? 8.469 7.190 8.992 1.00 94.75 96 HIS A C 1
ATOM 737 O O . HIS A 1 96 ? 9.040 6.826 10.014 1.00 94.75 96 HIS A O 1
ATOM 743 N N . LEU A 1 97 ? 7.669 8.262 8.984 1.00 92.12 97 LEU A N 1
ATOM 744 C CA . LEU A 1 97 ? 7.399 9.059 10.184 1.00 92.12 97 LEU A CA 1
ATOM 745 C C . LEU A 1 97 ? 6.665 8.258 11.264 1.00 92.12 97 LEU A C 1
ATOM 747 O O . LEU A 1 97 ? 6.876 8.497 12.451 1.00 92.12 97 LEU A O 1
ATOM 751 N N . ALA A 1 98 ? 5.777 7.347 10.870 1.00 89.44 98 ALA A N 1
ATOM 752 C CA . ALA A 1 98 ? 5.082 6.484 11.813 1.00 89.44 98 ALA A CA 1
ATOM 753 C C . ALA A 1 98 ? 6.032 5.447 1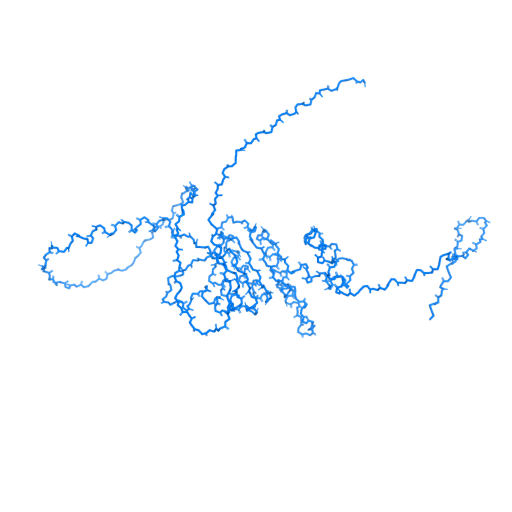2.430 1.00 89.44 98 ALA A C 1
ATOM 755 O O . ALA A 1 98 ? 5.980 5.245 13.640 1.00 89.44 98 ALA A O 1
ATOM 756 N N . GLU A 1 99 ? 6.935 4.878 11.631 1.00 88.69 99 GLU A N 1
ATOM 757 C CA . GLU A 1 99 ? 7.979 3.957 12.089 1.00 88.69 99 GLU A CA 1
ATOM 758 C C . GLU A 1 99 ? 8.961 4.655 13.042 1.00 88.69 99 GLU A C 1
ATOM 760 O O . GLU A 1 99 ? 9.270 4.133 14.102 1.00 88.69 99 GLU A O 1
ATOM 765 N N . GLN A 1 100 ? 9.384 5.889 12.745 1.00 88.19 100 GLN A N 1
ATOM 766 C CA . GLN A 1 100 ? 10.250 6.664 13.648 1.00 88.19 100 GLN A CA 1
ATOM 767 C C . GLN A 1 100 ? 9.583 6.993 14.990 1.00 88.19 100 GLN A C 1
ATOM 769 O O . GLN A 1 100 ? 10.247 7.060 16.022 1.00 88.19 100 GLN A O 1
ATOM 774 N N . LYS A 1 101 ? 8.268 7.241 14.981 1.00 83.94 101 LYS A N 1
ATOM 775 C CA . LYS A 1 101 ? 7.481 7.512 16.197 1.00 83.94 101 LYS A CA 1
ATOM 776 C C . LYS A 1 101 ? 7.155 6.246 16.982 1.00 83.94 101 LYS A C 1
ATOM 778 O O . LYS A 1 101 ? 6.612 6.346 18.086 1.00 83.94 101 LYS A O 1
ATOM 783 N N . TRP A 1 102 ? 7.439 5.077 16.419 1.00 77.88 102 TRP A N 1
ATOM 784 C CA . TRP A 1 102 ? 7.268 3.806 17.090 1.00 77.88 102 TRP A CA 1
ATOM 785 C C . TRP A 1 102 ? 8.359 3.656 18.156 1.00 77.88 102 TRP A C 1
ATOM 787 O O . TRP A 1 102 ? 9.465 3.188 17.910 1.00 77.88 102 TRP A O 1
ATOM 797 N N . ASP A 1 103 ? 8.053 4.133 19.362 1.00 65.25 103 ASP A N 1
ATOM 798 C CA . ASP A 1 103 ? 8.931 3.999 20.518 1.00 65.25 103 ASP A CA 1
ATOM 799 C C . ASP A 1 103 ? 8.887 2.556 21.046 1.00 65.25 103 ASP A C 1
ATOM 801 O O . ASP A 1 103 ? 7.815 1.999 21.305 1.00 65.25 103 ASP A O 1
ATOM 805 N N . SER A 1 104 ? 10.070 1.985 21.269 1.00 61.31 104 SER A N 1
ATOM 806 C CA . SER A 1 104 ? 10.321 0.671 21.872 1.00 61.31 104 SER A CA 1
ATOM 807 C C . SER A 1 104 ? 9.594 0.408 23.202 1.00 61.31 104 SER A C 1
ATOM 809 O O . SER A 1 104 ? 9.491 -0.752 23.611 1.00 61.31 104 SER A O 1
ATOM 811 N N . ILE A 1 105 ? 9.087 1.456 23.867 1.00 62.97 105 ILE A N 1
ATOM 812 C CA . ILE A 1 105 ? 8.315 1.397 25.119 1.00 62.97 105 ILE A CA 1
ATOM 813 C C . ILE A 1 105 ? 6.807 1.205 24.860 1.00 62.97 105 ILE A C 1
ATOM 815 O O . ILE A 1 105 ? 6.112 0.588 25.666 1.00 62.97 105 ILE A O 1
ATOM 819 N N . ARG A 1 106 ? 6.276 1.654 23.715 1.00 56.78 106 ARG A N 1
ATOM 820 C CA . ARG A 1 106 ? 4.852 1.522 23.342 1.00 56.78 106 ARG A CA 1
ATOM 821 C C . ARG A 1 106 ? 4.627 0.318 22.428 1.00 56.78 106 ARG A C 1
ATOM 823 O O . ARG A 1 106 ? 3.984 0.441 21.385 1.00 56.78 106 ARG A O 1
ATOM 830 N N . ARG A 1 107 ? 5.155 -0.843 22.846 1.00 53.84 107 ARG A N 1
ATOM 831 C CA . ARG A 1 107 ? 5.090 -2.158 22.173 1.00 53.84 107 ARG A CA 1
ATOM 832 C C . ARG A 1 107 ? 3.664 -2.696 22.048 1.00 53.84 107 ARG A C 1
ATOM 834 O O . ARG A 1 107 ? 3.346 -3.760 22.564 1.00 53.84 107 ARG A O 1
ATOM 841 N N . ILE A 1 108 ? 2.792 -1.984 21.354 1.00 60.28 108 ILE A N 1
ATOM 842 C CA . ILE A 1 108 ? 1.646 -2.619 20.729 1.00 60.28 108 ILE A CA 1
ATOM 843 C C . ILE A 1 108 ? 2.217 -3.163 19.417 1.00 60.28 108 ILE A C 1
ATOM 845 O O . ILE A 1 108 ? 2.433 -2.372 18.491 1.00 60.28 108 ILE A O 1
ATOM 849 N N . PRO A 1 109 ? 2.588 -4.460 19.335 1.00 48.38 109 PRO A N 1
ATOM 850 C CA . PRO A 1 109 ? 2.842 -5.070 18.037 1.00 48.38 109 PRO A CA 1
ATOM 851 C C . PRO A 1 109 ? 1.634 -4.726 17.161 1.00 48.38 109 PRO A C 1
ATOM 853 O O . PRO A 1 109 ? 0.511 -4.744 17.653 1.00 48.38 109 PRO A O 1
ATOM 856 N N . TYR A 1 110 ? 1.870 -4.322 15.912 1.00 55.25 110 TYR A N 1
ATOM 857 C CA . TYR A 1 110 ? 0.847 -3.832 14.971 1.00 55.25 110 TYR A CA 1
ATOM 858 C C . TYR A 1 110 ? 0.428 -2.358 15.084 1.00 55.25 110 TYR A C 1
ATOM 860 O O . TYR A 1 110 ? -0.551 -2.002 14.457 1.00 55.25 110 TYR A O 1
ATOM 868 N N . SER A 1 111 ? 1.134 -1.471 15.792 1.00 64.62 111 SER A N 1
ATOM 869 C CA . SER A 1 111 ? 0.780 -0.033 15.803 1.00 64.62 111 SER A CA 1
ATOM 870 C C . SER A 1 111 ? 1.366 0.800 14.652 1.00 64.62 111 SER A C 1
ATOM 872 O O . SER A 1 111 ? 1.009 1.971 14.506 1.00 64.62 111 SER A O 1
ATOM 874 N N . ALA A 1 112 ? 2.247 0.223 13.829 1.00 83.00 112 ALA A N 1
ATOM 875 C CA . ALA A 1 112 ? 2.842 0.908 12.685 1.00 83.00 112 ALA A CA 1
ATOM 876 C C . ALA A 1 112 ? 2.027 0.644 11.402 1.00 83.00 112 ALA A C 1
ATOM 878 O O . ALA A 1 112 ? 1.847 -0.520 11.030 1.00 83.00 112 ALA A O 1
ATOM 879 N N . PRO A 1 113 ? 1.589 1.689 10.674 1.00 88.25 113 PRO A N 1
ATOM 880 C CA . PRO A 1 113 ? 0.724 1.546 9.507 1.00 88.25 113 PRO A CA 1
ATOM 881 C C . PRO A 1 113 ? 1.318 0.716 8.375 1.00 88.25 113 PRO A C 1
ATOM 883 O O . PRO A 1 113 ? 0.574 0.090 7.628 1.00 88.25 113 PRO A O 1
ATOM 886 N N . GLY A 1 114 ? 2.647 0.648 8.281 1.00 92.50 114 GLY A N 1
ATOM 887 C CA . GLY A 1 114 ? 3.323 -0.169 7.279 1.00 92.50 114 GLY A CA 1
ATOM 888 C C . GLY A 1 114 ? 3.089 -1.669 7.466 1.00 92.50 114 GLY A C 1
ATOM 889 O O . GLY A 1 114 ? 3.002 -2.409 6.491 1.00 92.50 114 GLY A O 1
ATOM 890 N N . ARG A 1 115 ? 2.876 -2.126 8.709 1.00 93.06 115 ARG A N 1
ATOM 891 C CA . ARG A 1 115 ? 2.621 -3.542 9.018 1.00 93.06 115 ARG A CA 1
ATOM 892 C C . ARG A 1 115 ? 1.223 -4.013 8.622 1.00 93.06 115 ARG A C 1
ATOM 894 O O . ARG A 1 115 ? 1.008 -5.217 8.541 1.00 93.06 115 ARG A O 1
ATOM 901 N N . TRP A 1 116 ? 0.283 -3.099 8.394 1.00 94.75 116 TRP A N 1
ATOM 902 C CA . TRP A 1 116 ? -1.056 -3.454 7.923 1.00 94.75 116 TRP A CA 1
ATOM 903 C C . TRP A 1 116 ? -1.137 -3.582 6.406 1.00 94.75 116 TRP A C 1
ATOM 905 O O . TRP A 1 116 ? -2.097 -4.164 5.919 1.00 94.75 116 TRP A O 1
ATOM 915 N N . VAL A 1 117 ? -0.142 -3.085 5.666 1.00 97.19 117 VAL A N 1
ATOM 916 C CA . VAL A 1 117 ? -0.133 -3.128 4.201 1.00 97.19 117 VAL A CA 1
ATOM 917 C C . VAL A 1 117 ? 0.073 -4.561 3.725 1.00 97.19 117 VAL A C 1
ATOM 919 O O . VAL A 1 117 ? 1.142 -5.138 3.924 1.00 97.19 117 VAL A O 1
ATOM 922 N N . GLN A 1 118 ? -0.950 -5.120 3.078 1.00 97.81 118 GLN A N 1
ATOM 923 C CA . GLN A 1 118 ? -0.920 -6.465 2.497 1.00 97.81 118 GLN A CA 1
ATOM 924 C C . GLN A 1 118 ? -0.926 -6.419 0.972 1.00 97.81 118 GLN A C 1
ATOM 926 O O . GLN A 1 118 ? -0.244 -7.216 0.335 1.00 97.81 118 GLN A O 1
ATOM 931 N N . THR A 1 119 ? -1.660 -5.472 0.391 1.00 98.25 119 THR A N 1
ATOM 932 C CA . THR A 1 119 ? -1.735 -5.257 -1.055 1.00 98.25 119 THR A CA 1
ATOM 933 C C . THR A 1 119 ? -1.293 -3.838 -1.383 1.00 98.25 119 THR A C 1
ATOM 935 O O . THR A 1 119 ? -1.826 -2.875 -0.827 1.00 98.25 119 THR A O 1
ATOM 938 N N . LEU A 1 120 ? -0.327 -3.713 -2.290 1.00 98.44 120 LEU A N 1
ATOM 939 C CA . LEU A 1 120 ? 0.128 -2.439 -2.836 1.00 98.44 120 LEU A CA 1
ATOM 940 C C . LEU A 1 120 ? -0.067 -2.451 -4.351 1.00 98.44 120 LEU A C 1
ATOM 942 O O . LEU A 1 120 ? 0.631 -3.172 -5.061 1.00 98.44 120 LEU A O 1
ATOM 946 N N . ASP A 1 121 ? -1.009 -1.643 -4.829 1.00 98.19 121 ASP A N 1
ATOM 947 C CA . ASP A 1 121 ? -1.327 -1.526 -6.249 1.00 98.19 121 ASP A CA 1
ATOM 948 C C . ASP A 1 121 ? -0.827 -0.189 -6.817 1.00 98.19 121 ASP A C 1
ATOM 950 O O . ASP A 1 121 ? -1.263 0.907 -6.434 1.00 98.19 121 ASP A O 1
ATOM 954 N N . LEU A 1 122 ? 0.117 -0.313 -7.746 1.00 98.38 122 LEU A N 1
ATOM 955 C CA . LEU A 1 122 ? 0.785 0.753 -8.486 1.00 98.38 122 LEU A CA 1
ATOM 956 C C . LEU A 1 122 ? 0.528 0.634 -10.001 1.00 98.38 122 LEU A C 1
ATOM 958 O O . LEU A 1 122 ? 1.149 1.354 -10.782 1.00 98.38 122 LEU A O 1
ATOM 962 N N . SER A 1 123 ? -0.385 -0.244 -10.434 1.00 97.75 123 SER A N 1
ATOM 963 C CA . SER A 1 123 ? -0.720 -0.477 -11.851 1.00 97.75 123 SER A CA 1
ATOM 964 C C . SER A 1 123 ? -1.217 0.782 -12.566 1.00 97.75 123 SER A C 1
ATOM 966 O O . SER A 1 123 ? -0.919 1.013 -13.736 1.00 97.75 123 SER A O 1
ATOM 968 N N . ARG A 1 124 ? -1.940 1.647 -11.847 1.00 97.31 124 ARG A N 1
ATOM 969 C CA . ARG A 1 124 ? -2.508 2.897 -12.377 1.00 97.31 124 ARG A CA 1
ATOM 970 C C . ARG A 1 124 ? -1.519 4.061 -12.419 1.00 97.31 124 ARG A C 1
ATOM 972 O O . ARG A 1 124 ? -1.905 5.167 -12.797 1.00 97.31 124 ARG A O 1
ATOM 979 N N . LEU A 1 125 ? -0.276 3.859 -11.987 1.00 97.69 125 LEU A N 1
ATOM 980 C CA . LEU A 1 125 ? 0.723 4.919 -11.969 1.00 97.69 125 LEU A CA 1
ATOM 981 C C . LEU A 1 125 ? 1.189 5.194 -13.403 1.00 97.69 125 LEU A C 1
ATOM 983 O O . LEU A 1 125 ? 1.776 4.333 -14.051 1.00 97.69 125 LEU A O 1
ATOM 987 N N . ALA A 1 126 ? 0.894 6.388 -13.918 1.00 96.81 126 ALA A N 1
ATOM 988 C CA . ALA A 1 126 ? 1.255 6.765 -15.282 1.00 96.81 126 ALA A CA 1
ATOM 989 C C . ALA A 1 126 ? 2.767 6.995 -15.420 1.00 96.81 126 ALA A C 1
ATOM 991 O O . ALA A 1 126 ? 3.359 7.726 -14.618 1.00 96.81 126 ALA A O 1
ATOM 992 N N . PHE A 1 127 ? 3.361 6.412 -16.463 1.00 96.88 127 PHE A N 1
ATOM 993 C CA . PHE A 1 127 ? 4.751 6.638 -16.844 1.00 96.88 127 PHE A CA 1
ATOM 994 C C . PHE A 1 127 ? 4.876 7.934 -17.648 1.00 96.88 127 PHE A C 1
ATOM 996 O O . PHE A 1 127 ? 4.301 8.064 -18.728 1.00 96.88 127 PHE A O 1
ATOM 1003 N N . THR A 1 128 ? 5.623 8.900 -17.119 1.00 97.25 128 THR A N 1
ATOM 1004 C CA . THR A 1 128 ? 5.864 10.198 -17.767 1.00 97.25 128 THR A CA 1
ATOM 1005 C C . THR A 1 128 ? 7.276 10.330 -18.328 1.00 97.25 128 THR A C 1
ATOM 1007 O O . THR A 1 128 ? 7.505 11.166 -19.199 1.00 97.25 128 THR A O 1
ATOM 1010 N N . GLY A 1 129 ? 8.225 9.513 -17.862 1.00 95.62 129 GLY A N 1
ATOM 1011 C CA . GLY A 1 129 ? 9.592 9.494 -18.371 1.00 95.62 129 GLY A CA 1
ATOM 1012 C C . GLY A 1 129 ? 10.614 8.929 -17.385 1.00 95.62 129 GLY A C 1
ATOM 1013 O O . GLY A 1 129 ? 10.301 8.562 -16.252 1.00 95.62 129 GLY A O 1
ATOM 1014 N N . GLN A 1 130 ? 11.877 8.908 -17.813 1.00 95.88 130 GLN A N 1
ATOM 1015 C CA . GLN A 1 130 ? 12.966 8.254 -17.078 1.00 95.88 130 GLN A CA 1
ATOM 1016 C C . GLN A 1 130 ? 13.278 8.893 -15.719 1.00 95.88 130 GLN A C 1
ATOM 1018 O O . GLN A 1 130 ? 13.541 8.189 -14.748 1.00 95.88 130 GLN A O 1
ATOM 1023 N N . ALA A 1 131 ? 13.189 10.222 -15.601 1.00 97.00 131 ALA A N 1
ATOM 1024 C CA . ALA A 1 131 ? 13.402 10.899 -14.319 1.00 97.00 131 ALA A CA 1
ATOM 1025 C C . ALA A 1 131 ? 12.391 10.439 -13.250 1.00 97.00 131 ALA A C 1
ATOM 1027 O O . ALA A 1 131 ? 12.759 10.205 -12.098 1.00 97.00 131 ALA A O 1
ATOM 1028 N N . GLN A 1 132 ? 11.128 10.244 -13.648 1.00 97.06 132 GLN A N 1
ATOM 1029 C CA . GLN A 1 132 ? 10.089 9.709 -12.770 1.00 97.06 132 GLN A CA 1
ATOM 1030 C C . GLN A 1 132 ? 10.364 8.243 -12.417 1.00 97.06 132 GLN A C 1
ATOM 1032 O O . GLN A 1 132 ? 10.153 7.856 -11.272 1.00 97.06 132 GLN A O 1
ATOM 1037 N N . ALA A 1 133 ? 10.868 7.441 -13.360 1.00 96.62 133 ALA A N 1
ATOM 1038 C CA . ALA A 1 133 ? 11.231 6.048 -13.103 1.00 96.62 133 ALA A CA 1
ATOM 1039 C C . ALA A 1 133 ? 12.344 5.919 -12.050 1.00 96.62 133 ALA A C 1
ATOM 1041 O O . ALA A 1 133 ? 12.223 5.121 -11.123 1.00 96.62 133 ALA A O 1
ATOM 1042 N N . LEU A 1 134 ? 13.373 6.771 -12.115 1.00 97.50 134 LEU A N 1
ATOM 1043 C CA . LEU A 1 134 ? 14.429 6.824 -11.096 1.00 97.50 134 LEU A CA 1
ATOM 1044 C C . LEU A 1 134 ? 13.894 7.254 -9.722 1.00 97.50 134 LEU A C 1
ATOM 1046 O O . LEU A 1 134 ? 14.300 6.711 -8.691 1.00 97.50 134 LEU A O 1
ATOM 1050 N N . GLN A 1 135 ? 12.975 8.224 -9.690 1.00 98.12 135 GLN A N 1
ATOM 1051 C CA . GLN A 1 135 ? 12.318 8.644 -8.451 1.00 98.12 135 GLN A CA 1
ATOM 1052 C C . GLN A 1 135 ? 11.473 7.508 -7.861 1.00 98.12 135 GLN A C 1
ATOM 1054 O O . GLN A 1 135 ? 11.559 7.234 -6.665 1.00 98.12 135 GLN A O 1
ATOM 1059 N N . PHE A 1 136 ? 10.686 6.839 -8.699 1.00 98.25 136 PHE A N 1
ATOM 1060 C CA . PHE A 1 136 ? 9.855 5.698 -8.338 1.00 98.25 136 PHE A CA 1
ATOM 1061 C C . PHE A 1 136 ? 10.689 4.569 -7.723 1.00 98.25 136 PHE A C 1
ATOM 1063 O O . PHE A 1 136 ? 10.401 4.135 -6.608 1.00 98.25 136 PHE A O 1
ATOM 1070 N N . ASP A 1 137 ? 11.783 4.185 -8.379 1.00 98.00 137 ASP A N 1
ATOM 1071 C CA . ASP A 1 137 ? 12.730 3.180 -7.891 1.00 98.00 137 ASP A CA 1
ATOM 1072 C C . ASP A 1 137 ? 13.336 3.544 -6.520 1.00 98.00 137 ASP A C 1
ATOM 1074 O O . ASP A 1 137 ? 13.378 2.724 -5.596 1.00 98.00 137 ASP A O 1
ATOM 1078 N N . SER A 1 138 ? 13.739 4.808 -6.349 1.00 98.31 138 SER A N 1
ATOM 1079 C CA . SER A 1 138 ? 14.270 5.331 -5.083 1.00 98.31 138 SER A CA 1
ATOM 1080 C C . SER A 1 138 ? 13.236 5.284 -3.953 1.00 98.31 138 SER A C 1
ATOM 1082 O O . SER A 1 138 ? 13.574 4.946 -2.814 1.00 98.31 138 SER A O 1
ATOM 1084 N N . ILE A 1 139 ? 11.967 5.589 -4.250 1.00 98.62 139 ILE A N 1
ATOM 1085 C CA . ILE A 1 139 ? 10.878 5.509 -3.271 1.00 98.62 139 ILE A CA 1
ATOM 1086 C C . ILE A 1 139 ? 10.615 4.051 -2.888 1.00 98.62 139 ILE A C 1
ATOM 1088 O O . ILE A 1 139 ? 10.534 3.759 -1.696 1.00 98.62 139 ILE A O 1
ATOM 1092 N N . LEU A 1 140 ? 10.534 3.134 -3.858 1.00 98.38 140 LEU A N 1
ATOM 1093 C CA . LEU A 1 140 ? 10.289 1.713 -3.595 1.00 98.38 140 LEU A CA 1
ATOM 1094 C C . LEU A 1 140 ? 11.391 1.069 -2.756 1.00 98.38 140 LEU A C 1
ATOM 1096 O O . LEU A 1 140 ?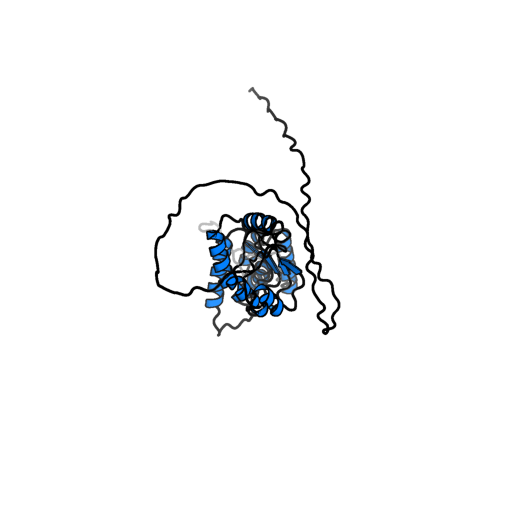 11.092 0.392 -1.774 1.00 98.38 140 LEU A O 1
ATOM 1100 N N . THR A 1 141 ? 12.654 1.370 -3.064 1.00 98.38 141 THR A N 1
ATOM 1101 C CA . THR A 1 141 ? 13.811 0.893 -2.287 1.00 98.38 141 THR A CA 1
ATOM 1102 C C . THR A 1 141 ? 13.692 1.267 -0.802 1.00 98.38 141 THR A C 1
ATOM 1104 O O . THR A 1 141 ? 14.045 0.481 0.073 1.00 98.38 141 THR A O 1
ATOM 1107 N N . LYS A 1 142 ? 13.152 2.455 -0.495 1.00 98.12 142 LYS A N 1
ATOM 1108 C CA . LYS A 1 142 ? 12.917 2.922 0.885 1.00 98.12 142 LYS A CA 1
ATOM 1109 C C . LYS A 1 142 ? 11.602 2.423 1.482 1.00 98.12 142 LYS A C 1
ATOM 1111 O O . LYS A 1 142 ? 11.460 2.406 2.702 1.00 98.12 142 LYS A O 1
ATOM 1116 N N . LEU A 1 143 ? 10.624 2.099 0.642 1.00 98.19 143 LEU A N 1
ATOM 1117 C CA . LEU A 1 143 ? 9.290 1.685 1.055 1.00 98.19 143 LEU A CA 1
ATOM 1118 C C . LEU A 1 143 ? 9.258 0.214 1.471 1.00 98.19 143 LEU A C 1
ATOM 1120 O O . LEU A 1 143 ? 8.643 -0.088 2.488 1.00 98.19 143 LEU A O 1
ATOM 1124 N N . PHE A 1 144 ? 9.906 -0.688 0.727 1.00 98.06 144 PHE A N 1
ATOM 1125 C CA . PHE A 1 144 ? 9.800 -2.133 0.967 1.00 98.06 144 PHE A CA 1
ATOM 1126 C C . PHE A 1 144 ? 10.184 -2.584 2.383 1.00 98.06 144 PHE A C 1
ATOM 1128 O O . PHE A 1 144 ? 9.423 -3.366 2.959 1.00 98.06 144 PHE A O 1
ATOM 1135 N N . PRO A 1 145 ? 11.251 -2.055 3.015 1.00 97.06 145 PRO A N 1
ATOM 1136 C CA . PRO A 1 145 ? 11.553 -2.381 4.409 1.00 97.06 145 PRO A CA 1
ATOM 1137 C C . PRO A 1 145 ? 10.450 -1.969 5.400 1.00 97.06 145 PRO A C 1
ATOM 1139 O O . PRO A 1 145 ? 10.359 -2.536 6.483 1.00 97.06 145 PRO A O 1
ATOM 1142 N N . LEU A 1 146 ? 9.598 -1.001 5.041 1.00 96.38 146 LEU A N 1
ATOM 1143 C CA . LEU A 1 146 ? 8.507 -0.500 5.885 1.00 96.38 146 LEU A CA 1
ATOM 1144 C C . LEU A 1 146 ? 7.211 -1.320 5.752 1.00 96.38 146 LEU A C 1
ATOM 1146 O O . LEU A 1 146 ? 6.270 -1.068 6.501 1.00 96.38 146 LEU A O 1
ATOM 1150 N N . VAL A 1 147 ? 7.128 -2.278 4.818 1.00 97.38 147 VAL A N 1
ATOM 1151 C CA . VAL A 1 147 ? 5.910 -3.071 4.539 1.00 97.38 147 VAL A CA 1
ATOM 1152 C C . VAL A 1 147 ? 6.149 -4.588 4.662 1.00 97.38 147 VAL A C 1
ATOM 1154 O O . VAL A 1 147 ? 6.037 -5.338 3.689 1.00 97.38 147 VAL A O 1
ATOM 1157 N N . PRO A 1 148 ? 6.444 -5.094 5.874 1.00 96.19 148 PRO A N 1
ATOM 1158 C CA . PRO A 1 148 ? 6.884 -6.479 6.075 1.00 96.19 148 PRO A CA 1
ATOM 1159 C C . PRO A 1 148 ? 5.786 -7.549 5.921 1.00 96.19 148 PRO A C 1
ATOM 1161 O O . PRO A 1 148 ? 6.045 -8.746 6.036 1.00 96.19 148 PRO A O 1
ATOM 1164 N N . PHE A 1 149 ? 4.530 -7.146 5.709 1.00 96.94 149 PHE A N 1
ATOM 1165 C CA . PHE A 1 149 ? 3.395 -8.051 5.480 1.00 96.94 149 PHE A CA 1
ATOM 1166 C C . PHE A 1 149 ? 2.837 -7.947 4.057 1.00 96.94 149 PHE A C 1
ATOM 1168 O O . PHE A 1 149 ? 1.760 -8.473 3.787 1.00 96.94 149 PHE A O 1
ATOM 1175 N N . LEU A 1 150 ? 3.582 -7.311 3.146 1.00 98.25 150 LEU A N 1
ATOM 1176 C CA . LEU A 1 150 ? 3.204 -7.198 1.744 1.00 98.25 150 LEU A CA 1
ATOM 1177 C C . LEU A 1 150 ? 3.099 -8.590 1.105 1.00 98.25 150 LEU A C 1
ATOM 1179 O O . LEU A 1 150 ? 4.116 -9.267 0.918 1.00 98.25 150 LEU A O 1
ATOM 1183 N N . ALA A 1 151 ? 1.869 -8.974 0.772 1.00 98.50 151 ALA A N 1
ATOM 1184 C CA . ALA A 1 151 ? 1.494 -10.241 0.160 1.00 98.50 151 ALA A CA 1
ATOM 1185 C C . ALA A 1 151 ? 1.257 -10.117 -1.351 1.00 98.50 151 ALA A C 1
ATOM 1187 O O . ALA A 1 151 ? 1.590 -11.043 -2.087 1.00 98.50 151 ALA A O 1
ATOM 1188 N N . ARG A 1 152 ? 0.734 -8.980 -1.827 1.00 98.69 152 ARG A N 1
ATOM 1189 C CA . ARG A 1 152 ? 0.507 -8.711 -3.253 1.00 98.69 152 ARG A CA 1
ATOM 1190 C C . ARG A 1 152 ? 1.091 -7.361 -3.649 1.00 98.69 152 ARG A C 1
ATOM 1192 O O . ARG A 1 152 ? 0.789 -6.344 -3.023 1.00 98.69 152 ARG A O 1
ATOM 1199 N N . LEU A 1 153 ? 1.910 -7.361 -4.692 1.00 98.62 153 LEU A N 1
ATOM 1200 C CA . LEU A 1 153 ? 2.449 -6.162 -5.322 1.00 98.62 153 LEU A CA 1
ATOM 1201 C C . LEU A 1 153 ? 2.092 -6.189 -6.806 1.00 98.62 153 LEU A C 1
ATOM 1203 O O . LEU A 1 153 ? 2.528 -7.090 -7.518 1.00 98.62 153 LEU A O 1
ATOM 1207 N N . THR A 1 154 ? 1.346 -5.185 -7.254 1.00 98.56 154 THR A N 1
ATOM 1208 C CA . THR A 1 154 ? 1.003 -5.005 -8.668 1.00 98.56 154 THR A CA 1
ATOM 1209 C C . THR A 1 154 ? 1.601 -3.693 -9.149 1.00 98.56 154 THR A C 1
ATOM 1211 O O . THR A 1 154 ? 1.464 -2.656 -8.494 1.00 98.56 154 THR A O 1
ATOM 1214 N N . MET A 1 155 ? 2.289 -3.722 -10.286 1.00 97.81 155 MET A N 1
ATOM 1215 C CA . MET A 1 155 ? 2.999 -2.572 -10.834 1.00 97.81 155 MET A CA 1
ATOM 1216 C C . MET A 1 155 ? 2.649 -2.311 -12.296 1.00 97.81 155 MET A C 1
ATOM 1218 O O . MET A 1 155 ? 2.203 -3.194 -13.019 1.00 97.81 155 MET A O 1
ATOM 1222 N N . ASN A 1 156 ? 2.855 -1.070 -12.740 1.00 96.94 156 ASN A N 1
ATOM 1223 C CA . ASN A 1 156 ? 2.814 -0.750 -14.162 1.00 96.94 156 ASN A CA 1
ATOM 1224 C C . ASN A 1 156 ? 4.132 -1.212 -14.822 1.00 96.94 156 ASN A C 1
ATOM 1226 O O . ASN A 1 156 ? 5.189 -0.699 -14.439 1.00 96.94 156 ASN A O 1
ATOM 1230 N N . PRO A 1 157 ? 4.093 -2.092 -15.841 1.00 96.25 157 PRO A N 1
ATOM 1231 C CA . PRO A 1 157 ? 5.297 -2.654 -16.464 1.00 96.25 157 PRO A CA 1
ATOM 1232 C C . PRO A 1 157 ? 6.146 -1.650 -17.246 1.00 96.25 157 PRO A C 1
ATOM 1234 O O . PRO A 1 157 ? 7.286 -1.938 -17.609 1.00 96.25 157 PRO A O 1
ATOM 1237 N N . SER A 1 158 ? 5.623 -0.443 -17.469 1.00 95.88 158 SER A N 1
ATOM 1238 C CA . SER A 1 158 ? 6.398 0.676 -18.013 1.00 95.88 158 SER A CA 1
ATOM 1239 C C . SER A 1 158 ? 7.541 1.103 -17.077 1.00 95.88 158 SER A C 1
ATOM 1241 O O . SER A 1 158 ? 8.489 1.746 -17.524 1.00 95.88 158 SER A O 1
ATOM 1243 N N . PHE A 1 159 ? 7.471 0.769 -15.782 1.00 96.75 159 PHE A N 1
ATOM 1244 C CA . PHE A 1 159 ? 8.544 1.022 -14.822 1.00 96.75 159 PHE A CA 1
ATOM 1245 C C . PHE A 1 159 ? 9.488 -0.172 -14.732 1.00 96.75 159 PHE A C 1
ATOM 1247 O O . PHE A 1 159 ? 9.125 -1.231 -14.226 1.00 96.75 159 PHE A O 1
ATOM 1254 N N . VAL A 1 160 ? 10.732 0.035 -15.159 1.00 96.06 160 VAL A N 1
ATOM 1255 C CA . VAL A 1 160 ? 11.815 -0.930 -14.955 1.00 96.06 160 VAL A CA 1
ATOM 1256 C C . VAL A 1 160 ? 12.327 -0.805 -13.522 1.00 96.06 160 VAL A C 1
ATOM 1258 O O . VAL A 1 160 ? 12.805 0.258 -13.122 1.00 96.06 160 VAL A O 1
ATOM 1261 N N . LEU A 1 161 ? 12.248 -1.886 -12.749 1.00 96.44 161 LEU A N 1
ATOM 1262 C CA . LEU A 1 161 ? 12.828 -1.939 -11.412 1.00 96.44 161 LEU A CA 1
ATOM 1263 C C . LEU A 1 161 ? 14.347 -2.064 -11.479 1.00 96.44 161 LEU A C 1
ATOM 1265 O O . LEU A 1 161 ? 14.897 -2.897 -12.205 1.00 96.44 161 LEU A O 1
ATOM 1269 N N . SER A 1 162 ? 15.044 -1.271 -10.665 1.00 96.50 162 SER A N 1
ATOM 1270 C CA . SER A 1 162 ? 16.478 -1.451 -10.488 1.00 96.50 162 SER A CA 1
ATOM 1271 C C . SER A 1 162 ? 16.777 -2.674 -9.628 1.00 96.50 162 SER A C 1
ATOM 1273 O O . SER A 1 162 ? 15.961 -3.157 -8.837 1.00 96.50 162 SER A O 1
ATOM 1275 N N . ARG A 1 163 ? 18.036 -3.114 -9.696 1.00 95.81 163 ARG A N 1
ATOM 1276 C CA . ARG A 1 163 ? 18.557 -4.172 -8.824 1.00 95.81 163 ARG A CA 1
ATOM 1277 C C . ARG A 1 163 ? 18.400 -3.836 -7.339 1.00 95.81 163 ARG A C 1
ATOM 1279 O O . ARG A 1 163 ? 18.174 -4.736 -6.544 1.00 95.81 163 ARG A O 1
ATOM 1286 N N . ARG A 1 164 ? 18.496 -2.551 -6.966 1.00 96.94 164 ARG A N 1
ATOM 1287 C CA . ARG A 1 164 ? 18.383 -2.107 -5.566 1.00 96.94 164 ARG A CA 1
ATOM 1288 C C . ARG A 1 164 ? 16.958 -2.241 -5.050 1.00 96.94 164 ARG A C 1
ATOM 1290 O O . ARG A 1 164 ? 16.775 -2.716 -3.938 1.00 96.94 164 ARG A O 1
ATOM 1297 N N . ALA A 1 165 ? 15.967 -1.862 -5.855 1.00 97.88 165 ALA A N 1
ATOM 1298 C CA . ALA A 1 165 ? 14.568 -2.019 -5.480 1.00 97.88 165 ALA A CA 1
ATOM 1299 C C . ALA A 1 165 ? 14.178 -3.502 -5.394 1.00 97.88 165 ALA A C 1
ATOM 1301 O O . ALA A 1 165 ? 13.515 -3.898 -4.439 1.00 97.88 165 ALA A O 1
ATOM 1302 N N . MET A 1 166 ? 14.647 -4.331 -6.333 1.00 97.50 166 MET A N 1
ATOM 1303 C CA . MET A 1 166 ? 14.437 -5.785 -6.307 1.00 97.50 166 MET A CA 1
ATOM 1304 C C . MET A 1 166 ? 15.085 -6.449 -5.086 1.00 97.50 166 MET A C 1
ATOM 1306 O O . MET A 1 166 ? 14.433 -7.236 -4.404 1.00 97.50 166 MET A O 1
ATOM 1310 N N . ALA A 1 167 ? 16.333 -6.093 -4.766 1.00 97.00 167 ALA A N 1
ATOM 1311 C CA . ALA A 1 167 ? 17.008 -6.575 -3.562 1.00 97.00 167 ALA A CA 1
ATOM 1312 C C . ALA A 1 167 ? 16.272 -6.119 -2.294 1.00 97.00 167 ALA A C 1
ATOM 1314 O O . ALA A 1 167 ? 15.955 -6.942 -1.446 1.00 97.00 167 ALA A O 1
ATOM 1315 N N . ALA A 1 168 ? 15.884 -4.842 -2.203 1.00 98.12 168 ALA A N 1
ATOM 1316 C CA . ALA A 1 168 ? 15.103 -4.329 -1.076 1.00 98.12 168 ALA A CA 1
ATOM 1317 C C . ALA A 1 168 ? 13.744 -5.031 -0.927 1.00 98.12 168 ALA A C 1
ATOM 1319 O O . ALA A 1 168 ? 13.264 -5.203 0.193 1.00 98.12 168 ALA A O 1
ATOM 1320 N N . LEU A 1 169 ? 13.123 -5.457 -2.033 1.00 98.12 169 LEU A N 1
ATOM 1321 C CA . LEU A 1 169 ? 11.938 -6.304 -1.989 1.00 98.12 169 LEU A CA 1
ATOM 1322 C C . LEU A 1 169 ? 12.304 -7.683 -1.429 1.00 98.12 169 LEU A C 1
ATOM 1324 O O . LEU A 1 169 ? 11.690 -8.112 -0.460 1.00 98.12 169 LEU A O 1
ATOM 1328 N N . GLY A 1 170 ? 13.305 -8.367 -1.978 1.00 97.56 170 GLY A N 1
ATOM 1329 C CA . GLY A 1 170 ? 13.664 -9.730 -1.571 1.00 97.56 170 GLY A CA 1
ATOM 1330 C C . GLY A 1 170 ? 14.259 -9.854 -0.168 1.00 97.56 170 GLY A C 1
ATOM 1331 O O . GLY A 1 170 ? 14.082 -10.884 0.470 1.00 97.56 170 GLY A O 1
ATOM 1332 N N . GLU A 1 171 ? 14.945 -8.833 0.332 1.00 97.31 171 GLU A N 1
ATOM 1333 C CA . GLU A 1 171 ? 15.656 -8.855 1.620 1.00 97.31 171 GLU A CA 1
ATOM 1334 C C . GLU A 1 171 ? 14.826 -8.297 2.785 1.00 97.31 171 GLU A C 1
ATOM 1336 O O . GLU A 1 171 ? 15.268 -8.322 3.935 1.00 97.31 171 GLU A O 1
ATOM 1341 N N . ARG A 1 172 ? 13.616 -7.785 2.522 1.00 96.56 172 ARG A N 1
ATOM 1342 C CA . ARG A 1 172 ? 12.761 -7.216 3.573 1.00 96.56 172 ARG A CA 1
ATOM 1343 C C . ARG A 1 172 ? 12.349 -8.262 4.612 1.00 96.56 172 ARG A C 1
ATOM 1345 O O . ARG A 1 172 ? 12.142 -9.439 4.304 1.00 96.56 172 ARG A O 1
ATOM 1352 N N . GLU A 1 173 ? 12.100 -7.801 5.837 1.00 94.81 173 GLU A N 1
ATOM 1353 C CA . GLU A 1 173 ? 11.472 -8.637 6.860 1.00 94.81 173 GLU A CA 1
ATOM 1354 C C . GLU A 1 173 ? 10.115 -9.140 6.345 1.00 94.81 173 GLU A C 1
ATOM 1356 O O . GLU A 1 173 ? 9.284 -8.364 5.884 1.00 94.81 173 GLU A O 1
ATOM 1361 N N . GLY A 1 174 ? 9.886 -10.452 6.395 1.00 95.25 174 GLY A N 1
ATOM 1362 C CA . GLY A 1 174 ? 8.644 -11.039 5.900 1.00 95.25 174 GLY A CA 1
ATOM 1363 C C . GLY A 1 174 ? 8.545 -11.160 4.377 1.00 95.25 174 GLY A C 1
ATOM 1364 O O . GLY A 1 174 ? 7.437 -11.348 3.881 1.00 95.25 174 GLY A O 1
ATOM 1365 N N . ALA A 1 175 ? 9.663 -11.141 3.639 1.00 97.50 175 ALA A N 1
ATOM 1366 C CA . ALA A 1 175 ? 9.694 -11.477 2.209 1.00 97.50 175 ALA A CA 1
ATOM 1367 C C . ALA A 1 175 ? 8.970 -12.798 1.879 1.00 97.50 175 ALA A C 1
ATOM 1369 O O . ALA A 1 175 ? 8.280 -12.886 0.865 1.00 97.50 175 ALA A O 1
ATOM 1370 N N . VAL A 1 176 ? 9.018 -13.771 2.795 1.00 97.69 176 VAL A N 1
ATOM 1371 C CA . VAL A 1 176 ? 8.291 -15.049 2.708 1.00 97.69 176 VAL A CA 1
ATOM 1372 C C . VAL A 1 176 ? 6.771 -14.906 2.595 1.00 97.69 176 VAL A C 1
ATOM 1374 O O . VAL A 1 176 ? 6.112 -15.846 2.180 1.00 97.69 176 VAL A O 1
ATOM 1377 N N . LYS A 1 177 ? 6.188 -13.763 2.971 1.00 97.75 177 LYS A N 1
ATOM 1378 C CA . LYS A 1 177 ? 4.740 -13.522 2.878 1.00 97.75 177 LYS A CA 1
ATOM 1379 C C . LYS A 1 177 ? 4.299 -13.057 1.495 1.00 97.75 177 LYS A C 1
ATOM 1381 O O . LYS A 1 177 ? 3.094 -12.979 1.272 1.00 97.75 177 LYS A O 1
ATOM 1386 N N . LEU A 1 178 ? 5.235 -12.727 0.600 1.00 98.50 178 LEU A N 1
ATOM 1387 C CA . LEU A 1 178 ? 4.906 -12.351 -0.770 1.00 98.50 178 LEU A CA 1
ATOM 1388 C C . LEU A 1 178 ? 4.308 -13.553 -1.498 1.00 98.50 178 LEU A C 1
ATOM 1390 O O . LEU A 1 178 ? 4.949 -14.597 -1.580 1.00 98.50 178 LEU A O 1
ATOM 1394 N N . ARG A 1 179 ? 3.101 -13.380 -2.028 1.00 98.50 179 ARG A N 1
ATOM 1395 C CA . ARG A 1 179 ? 2.359 -14.398 -2.776 1.00 98.50 179 ARG A CA 1
ATOM 1396 C C . ARG A 1 179 ? 2.167 -14.023 -4.232 1.00 98.50 179 ARG A C 1
ATOM 1398 O O . ARG A 1 179 ? 2.216 -14.901 -5.078 1.00 98.50 179 ARG A O 1
ATOM 1405 N N . ALA A 1 180 ? 1.982 -12.741 -4.527 1.00 98.56 180 ALA A N 1
ATOM 1406 C CA . ALA A 1 180 ? 1.729 -12.280 -5.883 1.00 98.56 180 ALA A CA 1
ATOM 1407 C C . ALA A 1 180 ? 2.598 -11.075 -6.239 1.00 98.56 180 ALA A C 1
ATOM 1409 O O . ALA A 1 180 ? 2.700 -10.114 -5.467 1.00 98.56 180 ALA A O 1
ATOM 1410 N N . LEU A 1 181 ? 3.229 -11.154 -7.406 1.00 98.31 181 LEU A N 1
ATOM 1411 C CA . LEU A 1 181 ? 4.198 -10.185 -7.897 1.00 98.31 181 LEU A CA 1
ATOM 1412 C C . LEU A 1 181 ? 3.931 -9.951 -9.389 1.00 98.31 181 LEU A C 1
ATOM 1414 O O . LEU A 1 181 ? 4.333 -10.745 -10.234 1.00 98.31 181 LEU A O 1
ATOM 1418 N N . GLU A 1 182 ? 3.192 -8.886 -9.694 1.00 98.38 182 GLU A N 1
ATOM 1419 C CA . GLU A 1 182 ? 2.610 -8.647 -11.018 1.00 98.38 182 GLU A CA 1
ATOM 1420 C C . GLU A 1 182 ? 3.175 -7.401 -11.706 1.00 98.38 182 GLU A C 1
ATOM 1422 O O . GLU A 1 182 ? 3.420 -6.376 -11.057 1.00 98.38 182 GLU A O 1
ATOM 1427 N N . GLY A 1 183 ? 3.312 -7.462 -13.035 1.00 96.62 183 GLY A N 1
ATOM 1428 C CA . GLY A 1 183 ? 3.745 -6.329 -13.851 1.00 96.62 183 GLY A CA 1
ATOM 1429 C C . GLY A 1 183 ? 5.201 -5.921 -13.623 1.00 96.62 183 GLY A C 1
ATOM 1430 O O . GLY A 1 183 ? 5.533 -4.736 -13.705 1.00 96.62 183 GLY A O 1
ATOM 1431 N N . ILE A 1 184 ? 6.078 -6.876 -13.299 1.00 97.00 184 ILE A N 1
ATOM 1432 C CA . ILE A 1 184 ? 7.485 -6.590 -13.016 1.00 97.00 184 ILE A CA 1
ATOM 1433 C C . ILE A 1 184 ? 8.288 -6.556 -14.302 1.00 97.00 184 ILE A C 1
ATOM 1435 O O . ILE A 1 184 ? 8.388 -7.542 -15.021 1.00 97.00 184 ILE A O 1
ATOM 1439 N N . SER A 1 185 ? 8.919 -5.416 -14.549 1.00 95.50 185 SER A N 1
ATOM 1440 C CA . SER A 1 185 ? 9.852 -5.216 -15.648 1.00 95.50 185 SER A CA 1
ATOM 1441 C C . SER A 1 185 ? 11.252 -5.029 -15.077 1.00 95.50 185 SER A C 1
ATOM 1443 O O . SER A 1 185 ? 11.462 -4.224 -14.167 1.00 95.50 185 SER A O 1
ATOM 1445 N N . TYR A 1 186 ? 12.218 -5.799 -15.571 1.00 93.81 186 TYR A N 1
ATOM 1446 C CA . TYR A 1 186 ? 13.616 -5.717 -15.148 1.00 93.81 186 TYR A CA 1
ATOM 1447 C C . TYR A 1 186 ? 14.535 -5.984 -16.341 1.00 93.81 186 TYR A C 1
ATOM 1449 O O . TYR A 1 186 ? 14.190 -6.739 -17.251 1.00 93.81 186 TYR A O 1
ATOM 1457 N N . ILE A 1 187 ? 15.710 -5.353 -16.329 1.00 91.00 187 ILE A N 1
ATOM 1458 C CA . ILE A 1 187 ? 16.746 -5.571 -17.341 1.00 91.00 187 ILE A CA 1
ATOM 1459 C C . ILE A 1 187 ? 17.810 -6.506 -16.751 1.00 91.00 187 ILE A C 1
ATOM 1461 O O . ILE A 1 187 ? 18.504 -6.099 -15.804 1.00 91.00 187 ILE A O 1
ATOM 1465 N N . PRO A 1 188 ? 17.974 -7.730 -17.294 1.00 88.88 188 PRO A N 1
ATOM 1466 C CA . PRO A 1 188 ? 19.046 -8.626 -16.886 1.00 88.88 188 PRO A CA 1
ATOM 1467 C C . PRO A 1 188 ? 20.403 -7.961 -17.083 1.00 88.88 188 PRO A C 1
ATOM 1469 O O . PRO A 1 188 ? 20.703 -7.350 -18.108 1.00 88.88 188 PRO A O 1
ATOM 1472 N N . GLY A 1 189 ? 21.250 -8.071 -16.065 1.00 83.50 189 GLY A N 1
ATOM 1473 C CA . GLY A 1 189 ? 22.641 -7.671 -16.191 1.00 83.50 189 GLY A CA 1
ATOM 1474 C C . GLY A 1 189 ? 23.442 -8.662 -17.020 1.00 83.50 189 GLY A C 1
ATOM 1475 O O . GLY A 1 189 ? 23.186 -9.859 -16.952 1.00 83.50 189 GLY A O 1
ATOM 1476 N N . ARG A 1 190 ? 24.510 -8.190 -17.674 1.00 82.94 190 ARG A N 1
ATOM 1477 C CA . ARG A 1 190 ? 25.628 -9.054 -18.087 1.00 82.94 190 ARG A CA 1
ATOM 1478 C C . ARG A 1 190 ? 26.376 -9.515 -16.828 1.00 82.94 190 ARG A C 1
ATOM 1480 O O . ARG A 1 190 ? 27.386 -8.928 -16.451 1.00 82.94 190 ARG A O 1
ATOM 1487 N N . MET A 1 191 ? 25.799 -10.467 -16.100 1.00 77.38 191 MET A N 1
ATOM 1488 C CA . MET A 1 191 ? 26.369 -11.025 -14.873 1.00 77.38 191 MET A CA 1
ATOM 1489 C C . MET A 1 191 ? 27.154 -12.300 -15.203 1.00 77.38 191 MET A C 1
ATOM 1491 O O . MET A 1 191 ? 26.694 -13.092 -16.025 1.00 77.38 191 MET A O 1
ATOM 1495 N N . PRO A 1 192 ? 28.304 -12.542 -14.551 1.00 76.69 192 PRO A N 1
ATOM 1496 C CA . PRO A 1 192 ? 29.070 -13.770 -14.747 1.00 76.69 192 PRO A CA 1
ATOM 1497 C C . PRO A 1 192 ? 28.396 -14.995 -14.108 1.00 76.69 192 PRO A C 1
ATOM 1499 O O . PRO A 1 192 ? 28.675 -16.120 -14.513 1.00 76.69 192 PRO A O 1
ATOM 1502 N N . SER A 1 193 ? 27.516 -14.798 -13.117 1.00 89.81 193 SER A N 1
ATOM 1503 C CA . SER A 1 193 ? 26.775 -15.875 -12.460 1.00 89.81 193 SER A CA 1
ATOM 1504 C C . SER A 1 193 ? 25.317 -15.503 -12.188 1.00 89.81 193 SER A C 1
ATOM 1506 O O . SER A 1 193 ? 24.995 -14.387 -11.776 1.00 89.81 193 SER A O 1
ATOM 1508 N N . TRP A 1 194 ? 24.433 -16.482 -12.374 1.00 87.31 194 TRP A N 1
ATOM 1509 C CA . TRP A 1 194 ? 22.999 -16.380 -12.087 1.00 87.31 194 TRP A CA 1
ATOM 1510 C C . TRP A 1 194 ? 22.698 -16.160 -10.597 1.00 87.31 194 TRP A C 1
ATOM 1512 O O . TRP A 1 194 ? 21.665 -15.602 -10.247 1.00 87.31 194 TRP A O 1
ATOM 1522 N N . ASP A 1 195 ? 23.616 -16.537 -9.704 1.00 88.62 195 ASP A N 1
ATOM 1523 C CA . ASP A 1 195 ? 23.450 -16.357 -8.255 1.00 88.62 195 ASP A CA 1
ATOM 1524 C C . ASP A 1 195 ? 23.414 -14.892 -7.809 1.00 88.62 195 ASP A C 1
ATOM 1526 O O . ASP A 1 195 ? 22.920 -14.582 -6.724 1.00 88.62 195 ASP A O 1
ATOM 1530 N N . GLN A 1 196 ? 23.939 -13.988 -8.636 1.00 90.25 196 GLN A N 1
ATOM 1531 C CA . GLN A 1 196 ? 23.920 -12.551 -8.372 1.00 90.25 196 GLN A CA 1
ATOM 1532 C C . GLN A 1 196 ? 22.710 -11.854 -8.994 1.00 90.25 196 GLN A C 1
ATOM 1534 O O . GLN A 1 196 ? 22.538 -10.648 -8.806 1.00 90.25 196 GLN A O 1
ATOM 1539 N N . ASP A 1 197 ? 21.881 -12.578 -9.747 1.00 93.62 197 ASP A N 1
ATOM 1540 C CA . ASP A 1 197 ? 20.720 -11.985 -10.383 1.00 93.62 197 ASP A CA 1
ATOM 1541 C C . ASP A 1 197 ? 19.658 -11.601 -9.331 1.00 93.62 197 ASP A C 1
ATOM 1543 O O . ASP A 1 197 ? 19.229 -12.455 -8.547 1.00 93.62 197 ASP A O 1
ATOM 1547 N N . PRO A 1 198 ? 19.213 -10.330 -9.287 1.00 94.12 198 PRO A N 1
ATOM 1548 C CA . PRO A 1 198 ? 18.297 -9.857 -8.253 1.00 94.12 198 PRO A CA 1
ATOM 1549 C C . PRO A 1 198 ? 16.909 -10.503 -8.342 1.00 94.12 198 PRO A C 1
ATOM 1551 O O . PRO A 1 198 ? 16.244 -10.639 -7.317 1.00 94.12 198 PRO A O 1
ATOM 1554 N N . LEU A 1 199 ? 16.464 -10.919 -9.534 1.00 95.69 199 LEU A N 1
ATOM 1555 C CA . LEU A 1 199 ? 15.207 -11.645 -9.694 1.00 95.69 199 LEU A CA 1
ATOM 1556 C C . LEU A 1 199 ? 15.340 -13.054 -9.112 1.00 95.69 199 LEU A C 1
ATOM 1558 O O . LEU A 1 199 ? 14.468 -13.496 -8.369 1.00 95.69 199 LEU A O 1
ATOM 1562 N N . ILE A 1 200 ? 16.454 -13.739 -9.378 1.00 95.94 200 ILE A N 1
ATOM 1563 C CA . ILE A 1 200 ? 16.712 -15.073 -8.812 1.00 95.94 200 ILE A CA 1
ATOM 1564 C C . ILE A 1 200 ? 16.826 -15.004 -7.285 1.00 95.94 200 ILE A C 1
ATOM 1566 O O . ILE A 1 200 ? 16.259 -15.846 -6.588 1.00 95.94 200 ILE A O 1
ATOM 1570 N N . GLN A 1 201 ? 17.508 -13.992 -6.744 1.00 96.31 201 GLN A N 1
ATOM 1571 C CA . GLN A 1 201 ? 17.596 -13.779 -5.296 1.00 96.31 201 GLN A CA 1
ATOM 1572 C C . GLN A 1 201 ? 16.229 -13.489 -4.667 1.00 96.31 201 GLN A C 1
ATOM 1574 O O . GLN A 1 201 ? 15.895 -14.079 -3.639 1.00 96.31 201 GLN A O 1
ATOM 1579 N N . LEU A 1 202 ? 15.408 -12.649 -5.307 1.00 97.25 202 LEU A N 1
ATOM 1580 C CA . LEU A 1 202 ? 14.030 -12.403 -4.882 1.00 97.25 202 LEU A CA 1
ATOM 1581 C C . LEU A 1 202 ? 13.231 -13.712 -4.810 1.00 97.25 202 LEU A C 1
ATOM 1583 O O . LEU A 1 202 ? 12.605 -13.988 -3.790 1.00 97.25 202 LEU A O 1
ATOM 1587 N N . LEU A 1 203 ? 13.293 -14.540 -5.857 1.00 97.50 203 LEU A N 1
ATOM 1588 C CA . LEU A 1 203 ? 12.590 -15.825 -5.908 1.00 97.50 203 LEU A CA 1
ATOM 1589 C C . LEU A 1 203 ? 13.052 -16.789 -4.807 1.00 97.50 203 LEU A C 1
ATOM 1591 O O . LEU A 1 203 ? 12.226 -17.453 -4.187 1.00 97.50 203 LEU A O 1
ATOM 1595 N N . ARG A 1 204 ? 14.357 -16.829 -4.509 1.00 97.44 204 ARG A N 1
ATOM 1596 C CA . ARG A 1 204 ? 14.904 -17.634 -3.402 1.00 97.44 204 ARG A CA 1
ATOM 1597 C C . ARG A 1 204 ? 14.380 -17.182 -2.037 1.00 97.44 204 ARG A C 1
ATOM 1599 O O . ARG A 1 204 ? 14.133 -18.022 -1.176 1.00 97.44 204 ARG A O 1
ATOM 1606 N N . ASN A 1 205 ? 14.176 -15.879 -1.850 1.00 97.81 205 ASN A N 1
ATOM 1607 C CA . ASN A 1 205 ? 13.697 -15.309 -0.589 1.00 97.81 205 ASN A CA 1
ATOM 1608 C C . ASN A 1 205 ? 12.162 -15.338 -0.439 1.00 97.81 205 ASN A C 1
ATOM 1610 O O . ASN A 1 205 ? 11.644 -15.092 0.655 1.00 97.81 205 ASN A O 1
ATOM 1614 N N . CYS A 1 206 ? 11.426 -15.659 -1.507 1.00 97.94 206 CYS A N 1
ATOM 1615 C CA . CYS A 1 206 ? 9.963 -15.697 -1.541 1.00 97.94 206 CYS A CA 1
ATOM 1616 C C . CYS A 1 206 ? 9.434 -17.117 -1.849 1.00 97.94 206 CYS A C 1
ATOM 1618 O O . CYS A 1 206 ? 8.837 -17.336 -2.901 1.00 97.94 206 CYS A O 1
ATOM 1620 N N . PRO A 1 207 ? 9.588 -18.094 -0.931 1.00 97.81 207 PRO A N 1
ATOM 1621 C CA . PRO A 1 207 ? 9.192 -19.489 -1.163 1.00 97.81 207 PRO A CA 1
ATOM 1622 C C . PRO A 1 207 ? 7.675 -19.714 -1.274 1.00 97.81 207 PRO A C 1
ATOM 1624 O O . PRO A 1 207 ? 7.249 -20.795 -1.670 1.00 97.81 207 PRO A O 1
ATOM 1627 N N . HIS A 1 208 ? 6.854 -18.730 -0.895 1.00 98.19 208 HIS A N 1
ATOM 1628 C CA . HIS A 1 208 ? 5.390 -18.790 -0.984 1.00 98.19 208 HIS A CA 1
ATOM 1629 C C . HIS A 1 208 ? 4.834 -17.948 -2.135 1.00 98.19 208 HIS A C 1
ATOM 1631 O O . HIS A 1 208 ? 3.657 -17.596 -2.115 1.00 98.19 208 HIS A O 1
ATOM 1637 N N . LEU A 1 209 ? 5.670 -17.606 -3.118 1.00 98.38 209 LEU A N 1
ATOM 1638 C CA . LEU A 1 209 ? 5.215 -16.906 -4.308 1.00 98.38 209 LEU A CA 1
ATOM 1639 C C . LEU A 1 209 ? 4.345 -17.849 -5.156 1.00 98.38 209 LEU A C 1
ATOM 1641 O O . LEU A 1 209 ? 4.811 -18.874 -5.647 1.00 98.38 209 LEU A O 1
ATOM 1645 N N . GLU A 1 210 ? 3.070 -17.503 -5.282 1.00 98.25 210 GLU A N 1
ATOM 1646 C CA . GLU A 1 210 ? 2.031 -18.238 -6.009 1.00 98.25 210 GLU A CA 1
ATOM 1647 C C . GLU A 1 210 ? 1.878 -17.690 -7.440 1.00 98.25 210 GLU A C 1
ATOM 1649 O O . GLU A 1 210 ? 1.709 -18.452 -8.393 1.00 98.25 210 GLU A O 1
ATOM 1654 N N . GLU A 1 211 ? 1.981 -16.367 -7.598 1.00 98.19 211 GLU A N 1
ATOM 1655 C CA . GLU A 1 211 ? 1.763 -15.647 -8.853 1.00 98.19 211 GLU A CA 1
ATOM 1656 C C . GLU A 1 211 ? 2.967 -14.757 -9.171 1.00 98.19 211 GLU A C 1
ATOM 1658 O O . GLU A 1 211 ? 3.393 -13.934 -8.353 1.00 98.19 211 GLU A O 1
ATOM 1663 N N . ILE A 1 212 ? 3.503 -14.903 -10.383 1.00 97.69 212 ILE A N 1
ATOM 1664 C CA . ILE A 1 212 ? 4.553 -14.035 -10.903 1.00 97.69 212 ILE A CA 1
ATOM 1665 C C . ILE A 1 212 ? 4.276 -13.672 -12.359 1.00 97.69 212 ILE A C 1
ATOM 1667 O O . ILE A 1 212 ? 4.062 -14.547 -13.198 1.00 97.69 212 ILE A O 1
ATOM 1671 N N . ASP A 1 213 ? 4.311 -12.377 -12.648 1.00 97.62 213 ASP A N 1
ATOM 1672 C CA . ASP A 1 213 ? 4.220 -11.831 -13.997 1.00 97.62 213 ASP A CA 1
ATOM 1673 C C . ASP A 1 213 ? 5.432 -10.926 -14.256 1.00 97.62 213 ASP A C 1
ATOM 1675 O O . ASP A 1 213 ? 5.560 -9.832 -13.693 1.00 97.62 213 ASP A O 1
ATOM 1679 N N . VAL A 1 214 ? 6.357 -11.446 -15.070 1.00 95.75 214 VAL A N 1
ATOM 1680 C CA . VAL A 1 214 ? 7.579 -10.757 -15.491 1.00 95.75 214 VAL A CA 1
ATOM 1681 C C . VAL A 1 214 ? 7.436 -10.366 -16.951 1.00 95.75 214 VAL A C 1
ATOM 1683 O O . VAL A 1 214 ? 7.337 -11.220 -17.831 1.00 95.75 214 VAL A O 1
ATOM 1686 N N . ILE A 1 215 ? 7.498 -9.067 -17.208 1.00 94.44 215 ILE A N 1
ATOM 1687 C CA . ILE A 1 215 ? 7.422 -8.496 -18.544 1.00 94.44 215 ILE A CA 1
ATOM 1688 C C . ILE A 1 215 ? 8.841 -8.149 -18.987 1.00 94.44 215 ILE A C 1
ATOM 1690 O O . ILE A 1 215 ? 9.494 -7.261 -18.438 1.00 94.44 215 ILE A O 1
ATOM 1694 N N . GLY A 1 216 ? 9.337 -8.883 -19.984 1.00 87.69 216 GLY A N 1
ATOM 1695 C CA . GLY A 1 216 ? 10.611 -8.572 -20.623 1.00 87.69 216 GLY A CA 1
ATOM 1696 C C . GLY A 1 216 ? 10.525 -7.260 -21.404 1.00 87.69 216 GLY A C 1
ATOM 1697 O O . GLY A 1 216 ? 9.499 -6.960 -22.008 1.00 87.69 216 GLY A O 1
ATOM 1698 N N . GLN A 1 217 ? 11.621 -6.502 -21.449 1.00 79.00 217 GLN A N 1
ATOM 1699 C CA . GLN A 1 217 ? 11.727 -5.255 -22.230 1.00 79.00 217 GLN A CA 1
ATOM 1700 C C . GLN A 1 217 ? 11.675 -5.471 -23.758 1.00 79.00 217 GLN A C 1
ATOM 1702 O O . GLN A 1 217 ? 11.777 -4.511 -24.516 1.00 79.00 217 GLN A O 1
ATOM 1707 N N . GLY A 1 218 ? 11.496 -6.714 -24.215 1.00 75.62 218 GLY A N 1
ATOM 1708 C CA . GLY A 1 218 ? 11.772 -7.107 -25.590 1.00 75.62 218 GLY A CA 1
ATOM 1709 C C . GLY A 1 218 ? 13.270 -6.992 -25.907 1.00 75.62 218 GLY A C 1
ATOM 1710 O O . GLY A 1 218 ? 14.030 -6.391 -25.146 1.00 75.62 218 GLY A O 1
ATOM 1711 N N . PRO A 1 219 ? 13.735 -7.606 -27.000 1.00 68.56 219 PRO A N 1
ATOM 1712 C CA . PRO A 1 219 ? 15.029 -7.244 -27.558 1.00 68.56 219 PRO A CA 1
ATOM 1713 C C . PRO A 1 219 ? 14.970 -5.776 -28.004 1.00 68.56 219 PRO A C 1
ATOM 1715 O O . PRO A 1 219 ? 13.962 -5.345 -28.574 1.00 68.56 219 PRO A O 1
ATOM 1718 N N . ASP A 1 220 ? 16.026 -5.005 -27.732 1.00 67.00 220 ASP A N 1
ATOM 1719 C CA . ASP A 1 220 ? 16.134 -3.659 -28.293 1.00 67.00 220 ASP A CA 1
ATOM 1720 C C . ASP A 1 220 ? 16.021 -3.800 -29.822 1.00 67.00 220 ASP A C 1
ATOM 1722 O O . ASP A 1 220 ? 16.773 -4.588 -30.407 1.00 67.00 220 ASP A O 1
ATOM 1726 N N . PRO A 1 221 ? 15.074 -3.120 -30.497 1.00 67.56 221 PRO A N 1
ATOM 1727 C CA . PRO A 1 221 ? 14.954 -3.199 -31.949 1.00 67.56 221 PRO A CA 1
ATOM 1728 C C . PRO A 1 221 ? 16.274 -2.881 -32.660 1.00 67.56 221 PRO A C 1
ATOM 1730 O O . PRO A 1 221 ? 16.516 -3.409 -33.740 1.00 67.56 221 PRO A O 1
ATOM 1733 N N . VAL A 1 222 ? 17.154 -2.091 -32.034 1.00 73.00 222 VAL A N 1
ATOM 1734 C CA . VAL A 1 222 ? 18.499 -1.825 -32.551 1.00 73.00 222 VAL A CA 1
ATOM 1735 C C . VAL A 1 222 ? 19.392 -3.070 -32.487 1.00 73.00 222 VAL A C 1
ATOM 1737 O O . VAL A 1 222 ? 20.130 -3.326 -33.431 1.00 73.00 222 VAL A O 1
ATOM 1740 N N . GLU A 1 223 ? 19.314 -3.884 -31.431 1.00 65.12 223 GLU A N 1
ATOM 1741 C CA . GLU A 1 223 ? 20.102 -5.122 -31.303 1.00 65.12 223 GLU A CA 1
ATOM 1742 C C . GLU A 1 223 ? 19.634 -6.224 -32.270 1.00 65.12 223 GLU A C 1
ATOM 1744 O O . GLU A 1 223 ? 20.452 -7.027 -32.729 1.00 65.12 223 GLU A O 1
ATOM 1749 N N . LEU A 1 224 ? 18.347 -6.234 -32.639 1.00 65.69 224 LEU A N 1
ATOM 1750 C CA . LEU A 1 224 ? 17.807 -7.177 -33.624 1.00 65.69 224 LEU A CA 1
ATOM 1751 C C . LEU A 1 224 ? 18.364 -6.960 -35.037 1.00 65.69 224 LEU A C 1
ATOM 1753 O O . LEU A 1 224 ? 18.471 -7.919 -35.795 1.00 65.69 224 LEU A O 1
ATOM 1757 N N . GLU A 1 225 ? 18.735 -5.734 -35.413 1.00 65.44 225 GLU A N 1
ATOM 1758 C CA . GLU A 1 225 ? 19.258 -5.452 -36.759 1.00 65.44 225 GLU A CA 1
ATOM 1759 C C . GLU A 1 225 ? 20.692 -5.972 -36.966 1.00 65.44 225 GLU A C 1
ATOM 1761 O O . GLU A 1 225 ? 21.085 -6.261 -38.099 1.00 65.44 225 GLU A O 1
ATOM 1766 N N . PHE A 1 226 ? 21.467 -6.149 -35.890 1.00 58.88 226 PHE A N 1
ATOM 1767 C CA . PHE A 1 226 ? 22.860 -6.602 -35.977 1.00 58.88 226 PHE A CA 1
ATOM 1768 C C . PHE A 1 226 ? 23.016 -8.122 -36.029 1.00 58.88 226 PHE A C 1
ATOM 1770 O O . PHE A 1 226 ? 24.044 -8.601 -36.494 1.00 58.88 226 PHE A O 1
ATOM 1777 N N . THR A 1 227 ? 22.016 -8.900 -35.611 1.00 57.69 227 THR A N 1
ATOM 1778 C CA . THR A 1 227 ? 22.149 -10.367 -35.564 1.00 57.69 227 THR A CA 1
ATOM 1779 C C . THR A 1 227 ? 21.927 -11.050 -36.918 1.00 57.69 227 THR A C 1
ATOM 1781 O O . THR A 1 227 ? 22.373 -12.174 -37.103 1.00 57.69 227 THR A O 1
ATOM 1784 N N . PHE A 1 228 ? 21.295 -10.389 -37.896 1.00 58.38 228 PHE A N 1
ATOM 1785 C CA . PHE A 1 228 ? 20.972 -11.003 -39.197 1.00 58.38 228 PHE A CA 1
ATOM 1786 C C . PHE A 1 228 ? 22.074 -10.903 -40.263 1.00 58.38 228 PHE A C 1
ATOM 1788 O O . PHE A 1 228 ? 21.872 -11.389 -41.374 1.00 58.38 228 PHE A O 1
ATOM 1795 N N . ARG A 1 229 ? 23.214 -10.256 -39.984 1.00 55.81 229 ARG A N 1
ATOM 1796 C CA . ARG A 1 229 ? 24.238 -9.986 -41.013 1.00 55.81 229 ARG A CA 1
ATOM 1797 C C . ARG A 1 229 ? 25.501 -10.840 -40.942 1.00 55.81 229 ARG A C 1
ATOM 1799 O O . ARG A 1 229 ? 26.228 -10.871 -41.931 1.00 55.81 229 ARG A O 1
ATOM 1806 N N . ASP A 1 230 ? 25.723 -11.576 -39.858 1.00 57.72 230 ASP A N 1
ATOM 1807 C CA . ASP A 1 230 ? 26.996 -12.282 -39.658 1.00 57.72 230 ASP A CA 1
ATOM 1808 C C . ASP A 1 230 ? 26.962 -13.778 -40.035 1.00 57.72 230 ASP A C 1
ATOM 1810 O O . ASP A 1 230 ? 28.019 -14.388 -40.199 1.00 57.72 230 ASP A O 1
ATOM 1814 N N . ASP A 1 231 ? 25.786 -14.364 -40.292 1.00 57.91 231 ASP A N 1
ATOM 1815 C CA . ASP A 1 231 ? 25.669 -15.793 -40.642 1.00 57.91 231 ASP A CA 1
ATOM 1816 C C . ASP A 1 231 ? 25.921 -16.104 -42.133 1.00 57.91 231 ASP A C 1
ATOM 1818 O O . ASP A 1 231 ? 26.150 -17.259 -42.497 1.00 57.91 231 ASP A O 1
ATOM 1822 N N . GLU A 1 232 ? 25.947 -15.102 -43.021 1.00 56.88 232 GLU A N 1
ATOM 1823 C CA . GLU A 1 232 ? 26.145 -15.341 -44.464 1.00 56.88 232 GLU A CA 1
ATOM 1824 C C . GLU A 1 232 ? 27.632 -15.350 -44.883 1.00 56.88 232 GLU A C 1
ATOM 1826 O O . GLU A 1 232 ? 27.995 -15.919 -45.914 1.00 56.88 232 GLU A O 1
ATOM 1831 N N . ALA A 1 233 ? 28.536 -14.797 -44.063 1.00 58.62 233 ALA A N 1
ATOM 1832 C CA . ALA A 1 233 ? 29.969 -14.735 -44.377 1.00 58.62 233 ALA A CA 1
ATOM 1833 C C . ALA A 1 233 ? 30.774 -15.955 -43.880 1.00 58.62 233 ALA A C 1
ATOM 1835 O O . ALA A 1 233 ? 31.835 -16.258 -44.431 1.00 58.62 233 ALA A O 1
ATOM 1836 N N . ALA A 1 234 ? 30.278 -16.698 -42.883 1.00 58.53 234 ALA A N 1
ATOM 1837 C CA . ALA A 1 234 ? 31.010 -17.818 -42.280 1.00 58.53 234 ALA A CA 1
ATOM 1838 C C . ALA A 1 234 ? 30.960 -19.127 -43.097 1.00 58.53 234 ALA A C 1
ATOM 1840 O O . ALA A 1 234 ? 31.752 -20.037 -42.848 1.00 58.53 234 ALA A O 1
ATOM 1841 N N . HIS A 1 235 ? 30.095 -19.225 -44.114 1.00 55.72 235 HIS A N 1
ATOM 1842 C CA . HIS A 1 235 ? 30.029 -20.395 -45.001 1.00 55.72 235 HIS A CA 1
ATOM 1843 C C . HIS A 1 235 ? 30.865 -20.278 -46.289 1.00 55.72 235 HIS A C 1
ATOM 1845 O O . HIS A 1 235 ? 30.922 -21.242 -47.049 1.00 55.72 235 HIS A O 1
ATOM 1851 N N . SER A 1 236 ? 31.570 -19.160 -46.518 1.00 56.56 236 SER A N 1
ATOM 1852 C CA . SER A 1 236 ? 32.342 -18.937 -47.759 1.00 56.56 236 SER A CA 1
ATOM 1853 C C . SER A 1 236 ? 33.875 -18.957 -47.604 1.00 56.56 236 SER A C 1
ATOM 1855 O O . SER A 1 236 ? 34.576 -18.697 -48.577 1.00 56.56 236 SER A O 1
ATOM 1857 N N . LEU A 1 237 ? 34.431 -19.288 -46.428 1.00 54.91 237 LEU A N 1
ATOM 1858 C CA . LEU A 1 237 ? 35.887 -19.237 -46.170 1.00 54.91 237 LEU A CA 1
ATOM 1859 C C . LEU A 1 237 ? 36.498 -20.553 -45.641 1.00 54.91 237 LEU A C 1
ATOM 1861 O O . LEU A 1 237 ? 37.383 -20.532 -44.791 1.00 54.91 237 LEU A O 1
ATOM 1865 N N . SER A 1 238 ? 36.085 -21.712 -46.166 1.00 51.47 238 SER A N 1
ATOM 1866 C CA . SER A 1 238 ? 36.809 -22.985 -45.953 1.00 51.47 238 SER A CA 1
ATOM 1867 C C . SER A 1 238 ? 37.763 -23.370 -47.093 1.00 51.47 238 SER A C 1
ATOM 1869 O O . SER A 1 238 ? 38.280 -24.485 -47.114 1.00 51.47 238 SER A O 1
ATOM 1871 N N . ALA A 1 239 ? 38.059 -22.458 -48.019 1.00 56.94 239 ALA A N 1
ATOM 1872 C CA . ALA A 1 239 ? 39.056 -22.698 -49.055 1.00 56.94 239 ALA A CA 1
ATOM 1873 C C . ALA A 1 239 ? 39.777 -21.403 -49.435 1.00 56.94 239 ALA A C 1
ATOM 1875 O O . ALA A 1 239 ? 39.420 -20.803 -50.435 1.00 56.94 239 ALA A O 1
ATOM 1876 N N . PHE A 1 240 ? 40.760 -20.957 -48.649 1.00 48.84 240 PHE A N 1
ATOM 1877 C CA . PHE A 1 240 ? 41.946 -20.285 -49.195 1.00 48.84 240 PHE A CA 1
ATOM 1878 C C . PHE A 1 240 ? 43.062 -20.212 -48.141 1.00 48.84 240 PHE A C 1
ATOM 1880 O O . PHE A 1 240 ? 42.997 -19.458 -47.177 1.00 48.84 240 PHE A O 1
ATOM 1887 N N . ASP A 1 241 ? 44.029 -21.099 -48.353 1.00 45.41 241 ASP A N 1
ATOM 1888 C CA . ASP A 1 241 ? 45.456 -21.058 -48.052 1.00 45.41 241 ASP A CA 1
ATOM 1889 C C . ASP A 1 241 ? 46.022 -20.346 -46.813 1.00 45.41 241 ASP A C 1
ATOM 1891 O O . ASP A 1 241 ? 45.964 -19.137 -46.605 1.00 45.41 241 ASP A O 1
ATOM 1895 N N . ALA A 1 242 ? 46.774 -21.171 -46.085 1.00 49.78 242 ALA A N 1
ATOM 1896 C CA . ALA A 1 242 ? 47.924 -20.802 -45.287 1.00 49.78 242 ALA A CA 1
ATOM 1897 C C . ALA A 1 242 ? 48.962 -20.000 -46.094 1.00 49.78 242 ALA A C 1
ATOM 1899 O O . ALA A 1 242 ? 49.313 -20.409 -47.197 1.00 49.78 242 ALA A O 1
ATOM 1900 N N . GLN A 1 243 ? 49.531 -18.949 -45.490 1.00 47.56 243 GLN A N 1
ATOM 1901 C CA . GLN A 1 243 ? 50.980 -18.689 -45.354 1.00 47.56 243 GLN A CA 1
ATOM 1902 C C . GLN A 1 243 ? 51.263 -17.235 -44.900 1.00 47.56 243 GLN A C 1
ATOM 1904 O O . GLN A 1 243 ? 50.484 -16.329 -45.165 1.00 47.56 243 GLN A O 1
ATOM 1909 N N . PHE A 1 244 ? 52.443 -17.058 -44.285 1.00 39.22 244 PHE A N 1
ATOM 1910 C CA . PHE A 1 244 ? 53.149 -15.819 -43.884 1.00 39.22 244 PHE A CA 1
ATOM 1911 C C . PHE A 1 244 ? 52.750 -15.180 -42.536 1.00 39.22 244 PHE A C 1
ATOM 1913 O O . PHE A 1 244 ? 51.708 -14.558 -42.394 1.00 39.22 244 PHE A O 1
ATOM 1920 N N . THR A 1 245 ? 53.443 -15.527 -41.440 1.00 40.53 245 THR A N 1
ATOM 1921 C CA . THR A 1 245 ? 54.731 -15.008 -40.890 1.00 40.53 245 THR A CA 1
ATOM 1922 C C . THR A 1 245 ? 54.608 -13.728 -40.056 1.00 40.53 245 THR A C 1
ATOM 1924 O O . THR A 1 245 ? 54.411 -12.638 -40.580 1.00 40.53 245 THR A O 1
ATOM 1927 N N . THR A 1 246 ? 54.817 -13.920 -38.752 1.00 48.06 246 THR A N 1
ATOM 1928 C CA . THR A 1 246 ? 55.602 -13.109 -37.800 1.00 48.06 246 THR A CA 1
ATOM 1929 C C . THR A 1 246 ? 56.137 -11.749 -38.268 1.00 48.06 246 THR A C 1
ATOM 1931 O O . THR A 1 246 ? 57.039 -11.702 -39.105 1.00 48.06 246 THR A O 1
ATOM 1934 N N . HIS A 1 247 ? 55.724 -10.677 -37.586 1.00 48.53 247 HIS A N 1
ATOM 1935 C CA . HIS A 1 247 ? 56.628 -9.577 -37.242 1.00 48.53 247 HIS A CA 1
ATOM 1936 C C . HIS A 1 247 ? 56.161 -8.861 -35.963 1.00 48.53 247 HIS A C 1
ATOM 1938 O O . HIS A 1 247 ? 55.032 -8.378 -35.888 1.00 48.53 247 HIS A O 1
ATOM 1944 N N . ASP A 1 248 ? 57.054 -8.824 -34.975 1.00 45.94 248 ASP A N 1
ATOM 1945 C CA . ASP A 1 248 ? 56.992 -8.031 -33.745 1.00 45.94 248 ASP A CA 1
ATOM 1946 C C . ASP A 1 248 ? 57.157 -6.526 -34.045 1.00 45.94 248 ASP A C 1
ATOM 1948 O O . ASP A 1 248 ? 57.937 -6.172 -34.929 1.00 45.94 248 ASP A O 1
ATOM 1952 N N . ASP A 1 249 ? 56.433 -5.637 -33.351 1.00 42.88 249 ASP A N 1
ATOM 1953 C CA . ASP A 1 249 ? 56.992 -4.815 -32.255 1.00 42.88 249 ASP A CA 1
ATOM 1954 C C . ASP A 1 249 ? 55.976 -3.783 -31.685 1.00 42.88 249 ASP A C 1
ATOM 1956 O O . ASP A 1 249 ? 55.038 -3.378 -32.381 1.00 42.88 249 ASP A O 1
ATOM 1960 N N . PRO A 1 250 ? 56.144 -3.334 -30.418 1.00 62.03 250 PRO A N 1
ATOM 1961 C CA . PRO A 1 250 ? 55.191 -2.507 -29.675 1.00 62.03 250 PRO A CA 1
ATOM 1962 C C . PRO A 1 250 ? 55.637 -1.041 -29.510 1.00 62.03 250 PRO A C 1
ATOM 1964 O O . PRO A 1 250 ? 56.793 -0.771 -29.203 1.00 62.03 250 PRO A O 1
ATOM 1967 N N . ALA A 1 251 ? 54.698 -0.088 -29.552 1.00 35.34 251 ALA A N 1
ATOM 1968 C CA . ALA A 1 251 ? 54.815 1.181 -28.819 1.00 35.34 251 ALA A CA 1
ATOM 1969 C C . ALA A 1 251 ? 53.481 1.948 -28.749 1.00 35.34 251 ALA A C 1
ATOM 1971 O O . ALA A 1 251 ? 52.893 2.284 -29.769 1.00 35.34 251 ALA A O 1
ATOM 1972 N N . LEU A 1 252 ? 53.072 2.242 -27.508 1.00 42.41 252 LEU A N 1
ATOM 1973 C CA . LEU A 1 252 ? 52.632 3.549 -26.993 1.00 42.41 252 LEU A CA 1
ATOM 1974 C C . LEU A 1 252 ? 51.681 4.395 -27.861 1.00 42.41 252 LEU A C 1
ATOM 1976 O O . LEU A 1 252 ? 52.114 4.943 -28.859 1.00 42.41 252 LEU A O 1
ATOM 1980 N N . PHE A 1 253 ? 50.454 4.643 -27.382 1.00 35.47 253 PHE A N 1
ATOM 1981 C CA . PHE A 1 253 ? 49.887 5.994 -27.185 1.00 35.47 253 PHE A CA 1
ATOM 1982 C C . PHE A 1 253 ? 48.462 5.909 -26.591 1.00 35.47 253 PHE A C 1
ATOM 1984 O O . PHE A 1 253 ? 47.582 5.233 -27.112 1.00 35.47 253 PHE A O 1
ATOM 1991 N N . SER A 1 254 ? 48.243 6.660 -25.513 1.00 39.97 254 SER A N 1
ATOM 1992 C CA . SER A 1 254 ? 46.947 7.084 -24.955 1.00 39.97 254 SER A CA 1
ATOM 1993 C C . SER A 1 254 ? 46.971 8.625 -24.906 1.00 39.97 254 SER A C 1
ATOM 1995 O O . SER A 1 254 ? 48.069 9.184 -24.936 1.00 39.97 254 SER A O 1
ATOM 1997 N N . PRO A 1 255 ? 45.880 9.346 -24.581 1.00 50.03 255 PRO A N 1
ATOM 1998 C CA . PRO A 1 255 ? 44.473 9.213 -24.962 1.00 50.03 255 PRO A CA 1
ATOM 1999 C C . PRO A 1 255 ? 43.900 10.576 -25.460 1.00 50.03 255 PRO A C 1
ATOM 2001 O O . PRO A 1 255 ? 44.618 11.560 -25.622 1.00 50.03 255 PRO A O 1
ATOM 2004 N N . SER A 1 256 ? 42.568 10.647 -25.562 1.00 32.94 256 SER A N 1
ATOM 2005 C CA . SER A 1 256 ? 41.702 11.841 -25.636 1.00 32.94 256 SER A CA 1
ATOM 2006 C C . SER A 1 256 ? 41.190 12.219 -27.027 1.00 32.94 256 SER A C 1
ATOM 2008 O O . SER A 1 256 ? 41.953 12.574 -27.916 1.00 32.94 256 SER A O 1
ATOM 2010 N N . LEU A 1 257 ? 39.864 12.162 -27.180 1.00 38.78 257 LEU A N 1
ATOM 2011 C CA . LEU A 1 257 ? 39.027 13.263 -27.667 1.00 38.78 257 LEU A CA 1
ATOM 2012 C C . LEU A 1 257 ? 37.554 12.830 -27.659 1.00 38.78 257 LEU A C 1
ATOM 2014 O O . LEU A 1 257 ? 37.163 11.822 -28.239 1.00 38.78 257 LEU A O 1
ATOM 2018 N N . SER A 1 258 ? 36.755 13.613 -26.944 1.00 46.75 258 SER A N 1
ATOM 2019 C CA . SER A 1 258 ? 35.297 13.563 -26.861 1.00 46.75 258 SER A CA 1
ATOM 2020 C C . SER A 1 258 ? 34.621 13.840 -28.214 1.00 46.75 258 SER A C 1
ATOM 2022 O O . SER A 1 258 ? 35.152 14.620 -29.006 1.00 46.75 258 SER A O 1
ATOM 2024 N N . PRO A 1 259 ? 33.372 13.381 -28.403 1.00 45.81 259 PRO A N 1
ATOM 2025 C CA . PRO A 1 259 ? 32.375 14.176 -29.125 1.00 45.81 259 PRO A CA 1
ATOM 2026 C C . PRO A 1 259 ? 31.101 14.347 -28.273 1.00 45.81 259 PRO A C 1
ATOM 2028 O O . PRO A 1 259 ? 30.618 13.414 -27.643 1.00 45.81 259 PRO A O 1
ATOM 2031 N N . LYS A 1 260 ? 30.691 15.593 -28.004 1.00 39.56 260 LYS A N 1
ATOM 2032 C CA . LYS A 1 260 ? 29.576 16.289 -28.679 1.00 39.56 260 LYS A CA 1
ATOM 2033 C C . LYS A 1 260 ? 28.282 15.467 -28.715 1.00 39.56 260 LYS A C 1
ATOM 2035 O O . LYS A 1 260 ? 28.096 14.611 -29.568 1.00 39.56 260 LYS A O 1
ATOM 2040 N N . ILE A 1 261 ? 27.408 15.787 -27.761 1.00 36.03 261 ILE A N 1
ATOM 2041 C CA . ILE A 1 261 ? 25.993 15.423 -27.740 1.00 36.03 261 ILE A CA 1
ATOM 2042 C C . ILE A 1 261 ? 25.273 16.477 -28.579 1.00 36.03 261 ILE A C 1
ATOM 2044 O O . ILE A 1 261 ? 25.233 17.640 -28.179 1.00 36.03 261 ILE A O 1
ATOM 2048 N N . ASP A 1 262 ? 24.745 16.067 -29.728 1.00 41.72 262 ASP A N 1
ATOM 2049 C CA . ASP A 1 262 ? 23.755 16.836 -30.472 1.00 41.72 262 ASP A CA 1
ATOM 2050 C C . ASP A 1 262 ? 22.365 16.283 -30.136 1.00 41.72 262 ASP A C 1
ATOM 2052 O O . ASP A 1 262 ? 22.055 15.114 -30.378 1.00 41.72 262 ASP A O 1
ATOM 2056 N N . ASP A 1 263 ? 21.538 17.151 -29.560 1.00 42.03 263 ASP A N 1
ATOM 2057 C CA . ASP A 1 263 ? 20.096 16.990 -29.447 1.00 42.03 263 ASP A CA 1
ATOM 2058 C C . ASP A 1 263 ? 19.470 17.042 -30.846 1.00 42.03 263 ASP A C 1
ATOM 2060 O O . ASP A 1 263 ? 19.538 18.076 -31.516 1.00 42.03 263 ASP A O 1
ATOM 2064 N N . ASN A 1 264 ? 18.764 15.989 -31.269 1.00 35.06 264 ASN A N 1
ATOM 2065 C CA . ASN A 1 264 ? 17.551 16.225 -32.044 1.00 35.06 264 ASN A CA 1
ATOM 2066 C C . ASN A 1 264 ? 16.532 15.087 -31.997 1.00 35.06 264 ASN A C 1
ATOM 2068 O O . ASN A 1 264 ? 16.839 13.899 -32.035 1.00 35.06 264 ASN A O 1
ATOM 2072 N N . ALA A 1 265 ? 15.284 15.528 -31.922 1.00 36.53 265 ALA A N 1
ATOM 2073 C CA . ALA A 1 265 ? 14.072 14.755 -31.778 1.00 36.53 265 ALA A CA 1
ATOM 2074 C C . ALA A 1 265 ? 13.787 13.844 -32.976 1.00 36.53 265 ALA A C 1
ATOM 2076 O O . ALA A 1 265 ? 13.944 14.258 -34.120 1.00 36.53 265 ALA A O 1
ATOM 2077 N N . LEU A 1 266 ? 13.183 12.680 -32.714 1.00 34.75 266 LEU A N 1
ATOM 2078 C CA . LEU A 1 266 ? 12.188 12.098 -33.615 1.00 34.75 266 LEU A CA 1
ATOM 2079 C C . LEU A 1 266 ? 11.260 11.141 -32.860 1.00 34.75 266 LEU A C 1
ATOM 2081 O O . LEU A 1 266 ? 11.639 10.073 -32.393 1.00 34.75 266 LEU A O 1
ATOM 2085 N N . ARG A 1 267 ? 10.000 11.573 -32.769 1.00 43.12 267 ARG A N 1
ATOM 2086 C CA . ARG A 1 267 ? 8.833 10.766 -32.411 1.00 43.12 267 ARG A CA 1
ATOM 2087 C C . ARG A 1 267 ? 8.733 9.569 -33.353 1.00 43.12 267 ARG A C 1
ATOM 2089 O O . ARG A 1 267 ? 8.575 9.798 -34.550 1.00 43.12 267 ARG A O 1
ATOM 2096 N N . ARG A 1 268 ? 8.675 8.342 -32.831 1.00 34.12 268 ARG A N 1
ATOM 2097 C CA . ARG A 1 268 ? 7.979 7.222 -33.487 1.00 34.12 268 ARG A CA 1
ATOM 2098 C C . ARG A 1 268 ? 7.316 6.325 -32.444 1.00 34.12 268 ARG A C 1
ATOM 2100 O O . ARG A 1 268 ? 7.916 5.976 -31.435 1.00 34.12 268 ARG A O 1
ATOM 2107 N N . HIS A 1 269 ? 6.046 6.023 -32.694 1.00 39.53 269 HIS A N 1
ATOM 2108 C CA . HIS A 1 269 ? 5.243 5.046 -31.965 1.00 39.53 269 HIS A CA 1
ATOM 2109 C C . HIS A 1 269 ? 5.776 3.629 -32.230 1.00 39.53 269 HIS A C 1
ATOM 2111 O O . HIS A 1 269 ? 6.119 3.354 -33.382 1.00 39.53 269 HIS A O 1
ATOM 2117 N N . PRO A 1 270 ? 5.793 2.712 -31.248 1.00 37.31 270 PRO A N 1
ATOM 2118 C CA . PRO A 1 270 ? 6.056 1.313 -31.537 1.00 37.31 270 PRO A CA 1
ATOM 2119 C C . PRO A 1 270 ? 4.764 0.601 -31.959 1.00 37.31 270 PRO A C 1
ATOM 2121 O O . PRO A 1 270 ? 3.750 0.628 -31.259 1.00 37.31 270 PRO A O 1
ATOM 2124 N N . LEU A 1 271 ? 4.824 -0.039 -33.126 1.00 30.62 271 LEU A N 1
ATOM 2125 C CA . LEU A 1 271 ? 3.942 -1.135 -33.507 1.00 30.62 271 LEU A CA 1
ATOM 2126 C C . LEU A 1 271 ? 4.429 -2.392 -32.774 1.00 30.62 271 LEU A C 1
ATOM 2128 O O . LEU A 1 271 ? 5.609 -2.728 -32.838 1.00 30.62 271 LEU A O 1
ATOM 2132 N N . SER A 1 272 ? 3.518 -3.056 -32.066 1.00 28.16 272 SER A N 1
ATOM 2133 C CA . SER A 1 272 ? 3.763 -4.337 -31.400 1.00 28.16 272 SER A CA 1
ATOM 2134 C C . SER A 1 272 ? 3.866 -5.455 -32.440 1.00 28.16 272 SER A C 1
ATOM 2136 O O . SER A 1 272 ? 2.945 -5.646 -33.236 1.00 28.16 272 SER A O 1
ATOM 2138 N N . VAL A 1 273 ? 4.978 -6.192 -32.427 1.00 29.67 273 VAL A N 1
ATOM 2139 C CA . VAL A 1 273 ? 5.146 -7.463 -33.141 1.00 29.67 273 VAL A CA 1
ATOM 2140 C C . VAL A 1 273 ? 5.392 -8.543 -32.090 1.00 29.67 273 VAL A C 1
ATOM 2142 O O . VAL A 1 273 ? 6.328 -8.453 -31.299 1.00 29.67 273 VAL A O 1
ATOM 2145 N N . PHE A 1 274 ? 4.517 -9.547 -32.064 1.00 26.67 274 PHE A N 1
ATOM 2146 C CA . PHE A 1 274 ? 4.554 -10.666 -31.127 1.00 26.67 274 PHE A CA 1
ATOM 2147 C C . PHE A 1 274 ? 5.610 -11.698 -31.545 1.00 26.67 274 PHE A C 1
ATOM 2149 O O . PHE A 1 274 ? 5.539 -12.242 -32.646 1.00 26.67 274 PHE A O 1
ATOM 2156 N N . ALA A 1 275 ? 6.536 -12.028 -30.643 1.00 27.77 275 ALA A N 1
ATOM 2157 C CA . ALA A 1 275 ? 7.408 -13.196 -30.750 1.00 27.77 275 ALA A CA 1
ATOM 2158 C C . ALA A 1 275 ? 7.213 -14.090 -29.514 1.00 27.77 275 ALA A C 1
ATOM 2160 O O . ALA A 1 275 ? 7.321 -13.633 -28.378 1.00 27.77 275 ALA A O 1
ATOM 2161 N N . HIS A 1 276 ? 6.890 -15.364 -29.746 1.00 24.55 276 HIS A N 1
ATOM 2162 C CA . HIS A 1 276 ? 6.727 -16.384 -28.710 1.00 24.55 276 HIS A CA 1
ATOM 2163 C C . HIS A 1 276 ? 8.087 -16.980 -28.327 1.00 24.55 276 HIS A C 1
ATOM 2165 O O . HIS A 1 276 ? 8.789 -17.494 -29.194 1.00 24.55 276 HIS A O 1
ATOM 2171 N N . PHE A 1 277 ? 8.407 -17.013 -27.031 1.00 27.25 277 PHE A N 1
ATOM 2172 C CA . PHE A 1 277 ? 9.439 -17.892 -26.479 1.00 27.25 277 PHE A CA 1
ATOM 2173 C C . PHE A 1 277 ? 8.895 -18.651 -25.269 1.00 27.25 277 PHE A C 1
ATOM 2175 O O . PHE A 1 277 ? 8.350 -18.063 -24.337 1.00 27.25 277 PHE A O 1
ATOM 2182 N N . ALA A 1 278 ? 9.058 -19.973 -25.296 1.00 24.34 278 ALA A N 1
ATOM 2183 C CA . ALA A 1 278 ? 8.846 -20.858 -24.161 1.00 24.34 278 ALA A CA 1
ATOM 2184 C C . ALA A 1 278 ? 10.181 -21.032 -23.421 1.00 24.34 278 ALA A C 1
ATOM 2186 O O . ALA A 1 278 ? 11.166 -21.468 -24.017 1.00 24.34 278 ALA A O 1
ATOM 2187 N N . ILE A 1 279 ? 10.224 -20.693 -22.131 1.00 29.12 279 ILE A N 1
ATOM 2188 C CA . ILE A 1 279 ? 11.388 -20.947 -21.274 1.00 29.12 279 ILE A CA 1
ATOM 2189 C C . ILE A 1 279 ? 11.281 -22.377 -20.739 1.00 29.12 279 ILE A C 1
ATOM 2191 O O . ILE A 1 279 ? 10.341 -22.724 -20.025 1.00 29.12 279 ILE A O 1
ATOM 2195 N N . TYR A 1 280 ? 12.256 -23.207 -21.101 1.00 23.89 280 TYR A N 1
ATOM 2196 C CA . TYR A 1 280 ? 12.412 -24.576 -20.620 1.00 23.89 280 TYR A CA 1
ATOM 2197 C C . TYR A 1 280 ? 13.028 -24.542 -19.212 1.00 23.89 280 TYR A C 1
ATOM 2199 O O . TYR A 1 280 ? 14.203 -24.215 -19.051 1.00 23.89 280 TYR A O 1
ATOM 2207 N N . LEU A 1 281 ? 12.244 -24.866 -18.180 1.00 30.69 281 LEU A N 1
ATOM 2208 C CA . LEU A 1 281 ? 12.756 -25.075 -16.823 1.00 30.69 281 LEU A CA 1
ATOM 2209 C C . LEU A 1 281 ? 13.068 -26.565 -16.633 1.00 30.69 281 LEU A C 1
ATOM 2211 O O . LEU A 1 281 ? 12.181 -27.414 -16.696 1.00 30.69 281 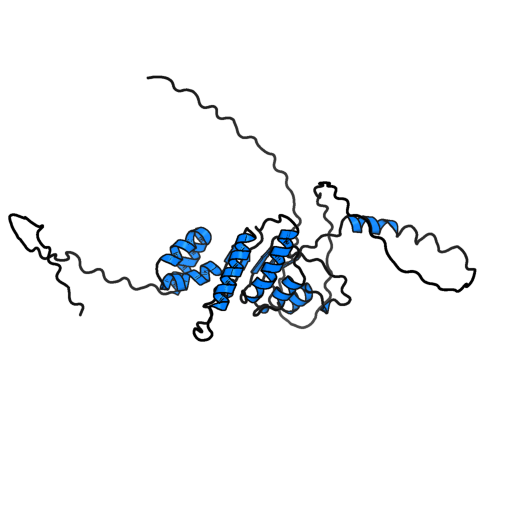LEU A O 1
ATOM 2215 N N . GLY A 1 282 ? 14.352 -26.875 -16.438 1.00 25.80 282 GLY A N 1
ATOM 2216 C CA . GLY A 1 282 ? 14.835 -28.219 -16.117 1.00 25.80 282 GLY A CA 1
ATOM 2217 C C . GLY A 1 282 ? 14.385 -28.710 -14.729 1.00 25.80 282 GLY A C 1
ATOM 2218 O O . GLY A 1 282 ? 13.920 -27.919 -13.904 1.00 25.80 282 GLY A O 1
ATOM 2219 N N . PRO A 1 283 ? 14.511 -30.021 -14.450 1.00 31.03 283 PRO A N 1
ATOM 2220 C CA . PRO A 1 283 ? 13.849 -30.655 -13.317 1.00 31.03 283 PRO A CA 1
ATOM 2221 C C . PRO A 1 283 ? 14.599 -30.416 -12.000 1.00 31.03 283 PRO A C 1
ATOM 2223 O O . PRO A 1 283 ? 15.691 -30.938 -11.787 1.00 31.03 283 PRO A O 1
ATOM 2226 N N . TRP A 1 284 ? 13.965 -29.688 -11.080 1.00 32.31 284 TRP A N 1
ATOM 2227 C CA . TRP A 1 284 ? 14.310 -29.694 -9.658 1.00 32.31 284 TRP A CA 1
ATOM 2228 C C . TRP A 1 284 ? 13.510 -30.804 -8.967 1.00 32.31 284 TRP A C 1
ATOM 2230 O O . TRP A 1 284 ? 12.302 -30.688 -8.770 1.00 32.31 284 TRP A O 1
ATOM 2240 N N . GLN A 1 285 ? 14.180 -31.909 -8.637 1.00 29.94 285 GLN A N 1
ATOM 2241 C CA . GLN A 1 285 ? 13.627 -32.985 -7.814 1.00 29.94 285 GLN A CA 1
ATOM 2242 C C . GLN A 1 285 ? 13.922 -32.741 -6.327 1.00 29.94 285 GLN A C 1
ATOM 2244 O O . GLN A 1 285 ? 15.031 -32.361 -5.963 1.00 29.94 285 GLN A O 1
ATOM 2249 N N . ASN A 1 286 ? 12.923 -33.079 -5.503 1.00 30.23 286 ASN A N 1
ATOM 2250 C CA . ASN A 1 286 ? 12.901 -33.185 -4.036 1.00 30.23 286 ASN A CA 1
ATOM 2251 C C . ASN A 1 286 ? 12.524 -31.935 -3.227 1.00 30.23 286 ASN A C 1
ATOM 2253 O O . ASN A 1 286 ? 13.325 -31.459 -2.438 1.00 30.23 286 ASN A O 1
ATOM 2257 N N . VAL A 1 287 ? 11.251 -31.525 -3.304 1.00 30.05 287 VAL A N 1
ATOM 2258 C CA . VAL A 1 287 ? 10.349 -31.428 -2.133 1.00 30.05 287 VAL A CA 1
ATOM 2259 C C . VAL A 1 287 ? 8.929 -31.722 -2.633 1.00 30.05 287 VAL A C 1
ATOM 2261 O O . VAL A 1 287 ? 8.455 -31.109 -3.584 1.00 30.05 287 VAL A O 1
ATOM 2264 N N . ALA A 1 288 ? 8.255 -32.695 -2.025 1.00 32.28 288 ALA A N 1
ATOM 2265 C CA . ALA A 1 288 ? 6.891 -33.068 -2.372 1.00 32.28 288 ALA A CA 1
ATOM 2266 C C . ALA A 1 288 ? 5.879 -32.072 -1.780 1.00 32.28 288 ALA A C 1
ATOM 2268 O O . ALA A 1 288 ? 5.549 -32.180 -0.604 1.00 32.28 288 ALA A O 1
ATOM 2269 N N . VAL A 1 289 ? 5.356 -31.158 -2.607 1.00 27.97 289 VAL A N 1
ATOM 2270 C CA . VAL A 1 289 ? 3.992 -30.599 -2.511 1.00 27.97 289 VAL A CA 1
ATOM 2271 C C . VAL A 1 289 ? 3.503 -30.321 -3.943 1.00 27.97 289 VAL A C 1
ATOM 2273 O O . VAL A 1 289 ? 4.222 -29.736 -4.746 1.00 27.97 289 VAL A O 1
ATOM 2276 N N . SER A 1 290 ? 2.312 -30.817 -4.282 1.00 27.72 290 SER A N 1
ATOM 2277 C CA . SER A 1 290 ? 1.681 -30.723 -5.611 1.00 27.72 290 SER A CA 1
ATOM 2278 C C . SER A 1 290 ? 1.127 -29.322 -5.953 1.00 27.72 290 SER A C 1
ATOM 2280 O O . SER A 1 290 ? 0.964 -28.508 -5.045 1.00 27.72 290 SER A O 1
ATOM 2282 N N . PRO A 1 291 ? 0.834 -29.038 -7.245 1.00 43.97 291 PRO A N 1
ATOM 2283 C CA . PRO A 1 291 ? 1.033 -27.717 -7.849 1.00 43.97 291 PRO A CA 1
ATOM 2284 C C . PRO A 1 291 ? -0.248 -27.047 -8.382 1.00 43.97 291 PRO A C 1
ATOM 2286 O O . PRO A 1 291 ? -1.204 -27.730 -8.738 1.00 43.97 291 PRO A O 1
ATOM 2289 N N . LEU A 1 292 ? -0.212 -25.719 -8.558 1.00 27.59 292 LEU A N 1
ATOM 2290 C CA . LEU A 1 292 ? -0.793 -25.032 -9.725 1.00 27.59 292 LEU A CA 1
ATOM 2291 C C . LEU A 1 292 ? -0.239 -23.591 -9.813 1.00 27.59 292 LEU A C 1
ATOM 2293 O O . LEU A 1 292 ? -0.852 -22.648 -9.330 1.00 27.59 292 LEU A O 1
ATOM 2297 N N . ILE A 1 293 ? 0.944 -23.408 -10.407 1.00 35.94 293 ILE A N 1
ATOM 2298 C CA . ILE A 1 293 ? 1.419 -22.071 -10.803 1.00 35.94 293 ILE A CA 1
ATOM 2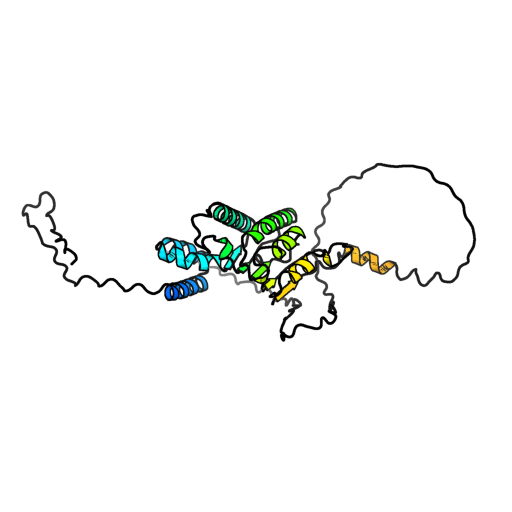299 C C . ILE A 1 293 ? 0.851 -21.812 -12.199 1.00 35.94 293 ILE A C 1
ATOM 2301 O O . ILE A 1 293 ? 1.291 -22.413 -13.180 1.00 35.94 293 ILE A O 1
ATOM 2305 N N . HIS A 1 294 ? -0.167 -20.958 -12.292 1.00 30.88 294 HIS A N 1
ATOM 2306 C CA . HIS A 1 294 ? -0.704 -20.507 -13.573 1.00 30.88 294 HIS A CA 1
ATOM 2307 C C . HIS A 1 294 ? 0.138 -19.328 -14.080 1.00 30.88 294 HIS A C 1
ATOM 2309 O O . HIS A 1 294 ? -0.120 -18.176 -13.750 1.00 30.88 294 HIS A O 1
ATOM 2315 N N . ALA A 1 295 ? 1.141 -19.610 -14.914 1.00 33.03 295 ALA A N 1
ATOM 2316 C CA . ALA A 1 295 ? 1.780 -18.581 -15.730 1.00 33.03 295 ALA A CA 1
ATOM 2317 C C . ALA A 1 295 ? 0.791 -18.156 -16.827 1.00 33.03 295 ALA A C 1
ATOM 2319 O O . ALA A 1 295 ? 0.577 -18.869 -17.810 1.00 33.03 295 ALA A O 1
ATOM 2320 N N . LYS A 1 296 ? 0.111 -17.026 -16.625 1.00 30.50 296 LYS A N 1
ATOM 2321 C CA . LYS A 1 296 ? -0.874 -16.496 -17.569 1.00 30.50 296 LYS A CA 1
ATOM 2322 C C . LYS A 1 296 ? -0.183 -15.549 -18.549 1.00 30.50 296 LYS A C 1
ATOM 2324 O O . LYS A 1 296 ? -0.125 -14.349 -18.325 1.00 30.50 296 LYS A O 1
ATOM 2329 N N . VAL A 1 297 ? 0.316 -16.093 -19.656 1.00 31.88 297 VAL A N 1
ATOM 2330 C CA . VAL A 1 297 ? 0.786 -15.295 -20.799 1.00 31.88 297 VAL A CA 1
ATOM 2331 C C . VAL A 1 297 ? -0.449 -14.809 -21.566 1.00 31.88 297 VAL A C 1
ATOM 2333 O O . VAL A 1 297 ? -1.047 -15.568 -22.327 1.00 31.88 297 VAL A O 1
ATOM 2336 N N . MET A 1 298 ? -0.903 -13.576 -21.319 1.00 32.81 298 MET A N 1
ATOM 2337 C CA . MET A 1 298 ? -1.982 -12.965 -22.108 1.00 32.81 298 MET A CA 1
ATOM 2338 C C . MET A 1 298 ? -1.408 -12.324 -23.373 1.00 32.81 298 MET A C 1
ATOM 2340 O O . MET A 1 298 ? -0.717 -11.313 -23.314 1.00 32.81 298 MET A O 1
ATOM 2344 N N . ALA A 1 299 ? -1.718 -12.922 -24.525 1.00 33.25 299 ALA A N 1
ATOM 2345 C CA . ALA A 1 299 ? -1.570 -12.287 -25.828 1.00 33.25 299 ALA A CA 1
ATOM 2346 C C . ALA A 1 299 ? -2.759 -11.339 -26.056 1.00 33.25 299 ALA A C 1
ATOM 2348 O O . ALA A 1 299 ? -3.912 -11.775 -26.095 1.00 33.25 299 ALA A O 1
ATOM 2349 N N . ASP A 1 300 ? -2.473 -10.047 -26.172 1.00 38.91 300 ASP A N 1
ATOM 2350 C CA . ASP A 1 300 ? -3.462 -8.987 -26.360 1.00 38.91 300 ASP A CA 1
ATOM 2351 C C . ASP A 1 300 ? -4.089 -9.072 -27.768 1.00 38.91 300 ASP A C 1
ATOM 2353 O O . ASP A 1 300 ? -3.432 -8.809 -28.778 1.00 38.91 300 ASP A O 1
ATOM 2357 N N . GLN A 1 301 ? -5.371 -9.447 -27.851 1.00 34.69 301 GLN A N 1
ATOM 2358 C CA . GLN A 1 301 ? -6.178 -9.303 -29.065 1.00 34.69 301 GLN A CA 1
ATOM 2359 C C . GLN A 1 301 ? -6.802 -7.906 -29.085 1.00 34.69 301 GLN A C 1
ATOM 2361 O O . GLN A 1 301 ? -7.769 -7.617 -28.384 1.00 34.69 301 GLN A O 1
ATOM 2366 N N . THR A 1 302 ? -6.261 -7.035 -29.931 1.00 36.69 302 THR A N 1
ATOM 2367 C CA . THR A 1 302 ? -6.840 -5.728 -30.248 1.00 36.69 302 THR A CA 1
ATOM 2368 C C . THR A 1 302 ? -8.007 -5.900 -31.224 1.00 36.69 302 THR A C 1
ATOM 2370 O O . THR A 1 302 ? -7.837 -5.897 -32.439 1.00 36.69 302 THR A O 1
ATOM 2373 N N . SER A 1 303 ? -9.226 -6.051 -30.699 1.00 35.69 303 SER A N 1
ATOM 2374 C CA . SER A 1 303 ? -10.451 -5.913 -31.494 1.00 35.69 303 SER A CA 1
ATOM 2375 C C . SER A 1 303 ? -10.814 -4.433 -31.638 1.00 35.69 303 SER A C 1
ATOM 2377 O O . SER A 1 303 ? -11.173 -3.766 -30.665 1.00 35.69 303 SER A O 1
ATOM 2379 N N . SER A 1 304 ? -10.725 -3.923 -32.860 1.00 37.97 304 SER A N 1
ATOM 2380 C CA . SER A 1 304 ? -11.215 -2.612 -33.271 1.00 37.97 304 SER A CA 1
ATOM 2381 C C . SER A 1 304 ? -12.748 -2.556 -33.207 1.00 37.97 304 SER A C 1
ATOM 2383 O O . SER A 1 304 ? -13.439 -3.304 -33.893 1.00 37.97 304 SER A O 1
ATOM 2385 N N . PHE A 1 305 ? -13.293 -1.634 -32.408 1.00 40.50 305 PHE A N 1
ATOM 2386 C CA . PHE A 1 305 ? -14.705 -1.244 -32.472 1.00 40.50 305 PHE A CA 1
ATOM 2387 C C . PHE A 1 305 ? -14.844 0.100 -33.204 1.00 40.50 305 PHE A C 1
ATOM 2389 O O . PHE A 1 305 ? -14.056 1.015 -32.947 1.00 40.50 305 PHE A O 1
ATOM 2396 N N . PRO A 1 306 ? -15.829 0.255 -34.108 1.00 52.62 306 PRO A N 1
ATOM 2397 C CA . PRO A 1 306 ? -16.042 1.500 -34.828 1.00 52.62 306 PRO A CA 1
ATOM 2398 C C . PRO A 1 306 ? -16.742 2.545 -33.947 1.00 52.62 306 PRO A C 1
ATOM 2400 O O . PRO A 1 306 ? -17.723 2.265 -33.259 1.00 52.62 306 PRO A O 1
ATOM 2403 N N . TYR A 1 307 ? -16.230 3.773 -34.008 1.00 43.09 307 TYR A N 1
ATOM 2404 C CA . TYR A 1 307 ? -16.823 4.974 -33.424 1.00 43.09 307 TYR A CA 1
ATOM 2405 C C . TYR A 1 307 ? -18.183 5.271 -34.081 1.00 43.09 307 TYR A C 1
ATOM 2407 O O . TYR A 1 307 ? -18.242 5.625 -35.258 1.00 43.09 307 TYR A O 1
ATOM 2415 N N . HIS A 1 308 ? -19.271 5.182 -33.313 1.00 48.75 308 HIS A N 1
ATOM 2416 C CA . HIS A 1 308 ? -20.553 5.791 -33.668 1.00 48.75 308 HIS A CA 1
ATOM 2417 C C . HIS A 1 308 ? -20.590 7.228 -33.131 1.00 48.75 308 HIS A C 1
ATOM 2419 O O . HIS A 1 308 ? -20.456 7.456 -31.929 1.00 48.75 308 HIS A O 1
ATOM 2425 N N . ALA A 1 309 ? -20.756 8.197 -34.031 1.00 58.03 309 ALA A N 1
ATOM 2426 C CA . ALA A 1 309 ? -20.947 9.603 -33.689 1.00 58.03 309 ALA A CA 1
ATOM 2427 C C . ALA A 1 309 ? -22.293 9.825 -32.960 1.00 58.03 309 ALA A C 1
ATOM 2429 O O . ALA A 1 309 ? -23.287 9.187 -33.322 1.00 58.03 309 ALA A O 1
ATOM 2430 N N . PRO A 1 310 ? -22.360 10.724 -31.960 1.00 58.97 310 PRO A N 1
ATOM 2431 C 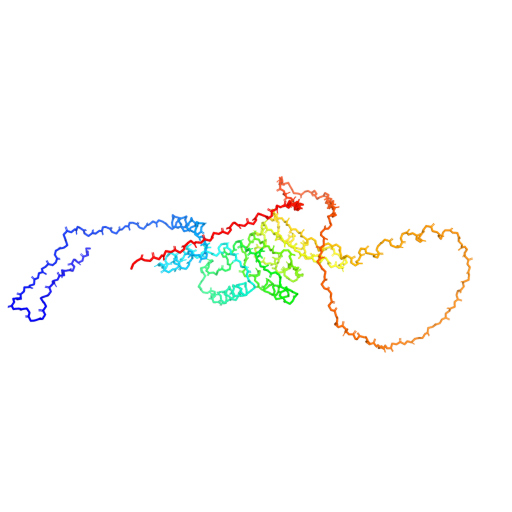CA . PRO A 1 310 ? -23.611 11.070 -31.291 1.00 58.97 310 PRO A CA 1
ATOM 2432 C C . PRO A 1 310 ? -24.474 12.019 -32.149 1.00 58.97 310 PRO A C 1
ATOM 2434 O O . PRO A 1 310 ? -23.925 12.836 -32.891 1.00 58.97 310 PRO A O 1
ATOM 2437 N N . PRO A 1 311 ? -25.815 11.948 -32.047 1.00 56.12 311 PRO A N 1
ATOM 2438 C CA . PRO A 1 311 ? -26.710 12.834 -32.779 1.00 56.12 311 PRO A CA 1
ATOM 2439 C C . PRO A 1 311 ? -26.808 14.221 -32.128 1.00 56.12 311 PRO A C 1
ATOM 2441 O O . PRO A 1 311 ? -26.946 14.354 -30.910 1.00 56.12 311 PRO A O 1
ATOM 2444 N N . ASP A 1 312 ? -26.787 15.240 -32.984 1.00 48.44 312 ASP A N 1
ATOM 2445 C CA . ASP A 1 312 ? -27.096 16.637 -32.688 1.00 48.44 312 ASP A CA 1
ATOM 2446 C C . ASP A 1 312 ? -28.531 16.775 -32.153 1.00 48.44 312 ASP A C 1
ATOM 2448 O O . ASP A 1 312 ? -29.500 16.443 -32.839 1.00 48.44 312 ASP A O 1
ATOM 2452 N N . ILE A 1 313 ? -28.681 17.295 -30.932 1.00 59.62 313 ILE A N 1
ATOM 2453 C CA . ILE A 1 313 ? -29.982 17.691 -30.376 1.00 59.62 313 ILE A CA 1
ATOM 2454 C C . ILE A 1 313 ? -30.025 19.217 -30.315 1.00 59.62 313 ILE A C 1
ATOM 2456 O O . ILE A 1 313 ? -29.698 19.851 -29.311 1.00 59.62 313 ILE A O 1
ATOM 2460 N N . SER A 1 314 ? -30.473 19.804 -31.419 1.00 58.91 314 SER A N 1
ATOM 2461 C CA . SER A 1 314 ? -30.969 21.174 -31.501 1.00 58.91 314 SER A CA 1
ATOM 2462 C C . SER A 1 314 ? -32.245 21.328 -30.659 1.00 58.91 314 SER A C 1
ATOM 2464 O O . SER A 1 314 ? -33.260 20.687 -30.938 1.00 58.91 314 SER A O 1
ATOM 2466 N N . ARG A 1 315 ? -32.214 22.187 -29.632 1.00 54.62 315 ARG A N 1
ATOM 2467 C CA . ARG A 1 315 ? -33.410 22.620 -28.884 1.00 54.62 315 ARG A CA 1
ATOM 2468 C C . ARG A 1 315 ? -34.143 23.746 -29.630 1.00 54.62 315 ARG A C 1
ATOM 2470 O O . ARG A 1 315 ? -33.475 24.659 -30.115 1.00 54.62 315 ARG A O 1
ATOM 2477 N N . PRO A 1 316 ? -35.488 23.740 -29.670 1.00 63.69 316 PRO A N 1
ATOM 2478 C CA . PRO A 1 316 ? -36.269 24.831 -30.232 1.00 63.69 316 PRO A CA 1
ATOM 2479 C C . PRO A 1 316 ? -36.466 25.982 -29.236 1.00 63.69 316 PRO A C 1
ATOM 2481 O O . PRO A 1 316 ? -36.491 25.798 -28.018 1.00 63.69 316 PRO A O 1
ATOM 2484 N N . ALA A 1 317 ? -36.632 27.171 -29.809 1.00 57.59 317 ALA A N 1
ATOM 2485 C CA . ALA A 1 317 ? -37.019 28.401 -29.146 1.00 57.59 317 ALA A CA 1
ATOM 2486 C C . ALA A 1 317 ? -38.439 28.312 -28.561 1.00 57.59 317 ALA A C 1
ATOM 2488 O O . ALA A 1 317 ? -39.375 27.905 -29.247 1.00 57.59 317 ALA A O 1
ATOM 2489 N N . THR A 1 318 ? -38.607 28.786 -27.329 1.00 57.94 318 THR A N 1
ATOM 2490 C CA . THR A 1 318 ? -39.904 29.207 -26.788 1.00 57.94 318 THR A CA 1
ATOM 2491 C C . THR A 1 318 ? -39.891 30.715 -26.608 1.00 57.94 318 THR A C 1
ATOM 2493 O O . THR A 1 318 ? -39.033 31.272 -25.928 1.00 57.94 318 THR A O 1
ATOM 2496 N N . SER A 1 319 ? -40.856 31.335 -27.274 1.00 60.25 319 SER A N 1
ATOM 2497 C CA . SER A 1 319 ? -41.236 32.737 -27.229 1.00 60.25 319 SER A CA 1
ATOM 2498 C C . SER A 1 319 ? -42.596 32.842 -26.524 1.00 60.25 319 SER A C 1
ATOM 2500 O O . SER A 1 319 ? -43.394 31.909 -26.636 1.00 60.25 319 SER A O 1
ATOM 2502 N N . VAL A 1 320 ? -42.861 34.013 -25.928 1.00 59.94 320 VAL A N 1
ATOM 2503 C CA . VAL A 1 320 ? -44.153 34.529 -25.412 1.00 59.94 320 VAL A CA 1
ATOM 2504 C C . VAL A 1 320 ? -44.587 33.910 -24.063 1.00 59.94 320 VAL A C 1
ATOM 2506 O O . VAL A 1 320 ? -44.570 32.695 -23.913 1.00 59.94 320 VAL A O 1
ATOM 2509 N N . ALA A 1 321 ? -44.951 34.653 -23.009 1.00 59.62 321 ALA A N 1
ATOM 2510 C CA . ALA A 1 321 ? -45.542 35.992 -22.875 1.00 59.62 321 ALA A CA 1
ATOM 2511 C C . ALA A 1 321 ? -44.917 36.801 -21.725 1.00 59.62 321 ALA A C 1
ATOM 2513 O O . ALA A 1 321 ? -44.434 36.167 -20.759 1.00 59.62 321 ALA A O 1
#

Sequence (321 aa):
MSSSQSILLSPRPYARFSGKLLLLPLLPAPKPLKSLPSEIWSEIIAYVLLSEGPRAAAGPLLRICKGFTEIALPLVYAAVELPTIVSLEKFQQRLHLAEQKWDSIRRIPYSAPGRWVQTLDLSRLAFTGQAQALQFDSILTKLFPLVPFLARLTMNPSFVLSRRAMAALGEREGAVKLRALEGISYIPGRMPSWDQDPLIQLLRNCPHLEEIDVIGQGPDPVELEFTFRDDEAAHSLSAFDAQFTTHDDPALFSPSLSPKIDDNALRRHPLSVFAHFAIYLGPWQNVAVSPLIHAKVMADQTSSFPYHAPPDISRPATSVA

Organism: Lyophyllum shimeji (NCBI:txid47721)

Radius of gyration: 33.81 Å; chains: 1; bounding box: 103×72×91 Å

Foldseek 3Di:
DDPPDFDWDWDDPPDPDTDTDTPDPPDDDPDPDDDDDLVVLLVVLLVVCVPVNLVVPVVVQCPPDDSSVVSNLLSSQQADEDLELVSLQVVLVQLVVQVVVPDPVPPPVPSRSLQSHAHYAAQNHDDPDDVSLVSSLVSLLSSQLSNLNHAEYEHNLVREHDLSSLQSCLVHNNLQNHAEAYSYEYDFDPDPDPVSTSVVSSCVSHVNHQYDYYDYPPDDPVVVVPPPPPVVPVVPPPDDDDDDDDDDDDDDDDDDDDDDDDDDDDDDDDDDDDDDDDDDDDDDDDDDDDDDRDPDPDDDDDDDDDDDDDDDDDDDDDDDD